Protein AF-A0A533V911-F1 (afdb_monomer_lite)

Secondary structure (DSSP, 8-state):
-----------S-SSS-PPBGGGS-HHHHHHHHHHHHHH--HHHHHHHHHHHHHHHH-HHHHHHHHHHHHHHHHHHHHHHHHHTT-GGG-SPPB--TTSPPPGGGS-B-TTSPPPS--S---PPPGGGSTTGGGG--SHHHHHHHHHHHHHHHHHHH-GGGGSTTGGGBTTHHHHHHHHHHHHHHHTT-

Foldseek 3Di:
DDPPPPPPPPDLDDFFPAAALVPDDPVLLLVLLVLLLVLDDPVNLVVLLVQVVVCVVPVVSCLVCVQVVLVVVQVSSQVSCVVVVNVVCPSPHAYFLLDFAPPSQQDFPPPFWGFDGSDNQDGDDCCLGPPNVLVQPDSSSSSVVCVVVLQSSQPRRDTCSNDSSNSRGSNVNNHSVVVNSSVSSNVVD

Structure (mmCIF, N/CA/C/O backbone):
data_AF-A0A533V911-F1
#
_entry.id   AF-A0A533V911-F1
#
loop_
_atom_site.group_PDB
_atom_site.id
_atom_site.type_symbol
_atom_site.label_atom_id
_atom_site.label_alt_id
_atom_site.label_comp_id
_atom_site.label_asym_id
_atom_site.label_entity_id
_atom_site.label_seq_id
_atom_site.pdbx_PDB_ins_code
_atom_site.Cartn_x
_atom_site.Cartn_y
_atom_site.Cartn_z
_atom_site.occupancy
_atom_site.B_iso_or_equiv
_atom_site.auth_seq_id
_atom_site.auth_comp_id
_atom_site.auth_asym_id
_atom_site.auth_atom_id
_atom_site.pdbx_PDB_model_num
ATOM 1 N N . MET A 1 1 ? 0.939 -43.721 -0.575 1.00 37.06 1 MET A N 1
ATOM 2 C CA . MET A 1 1 ? 0.238 -42.448 -0.305 1.00 37.06 1 MET A CA 1
ATOM 3 C C . MET A 1 1 ? 1.295 -41.411 0.016 1.00 37.06 1 MET A C 1
ATOM 5 O O . MET A 1 1 ? 1.872 -41.466 1.090 1.00 37.06 1 MET A O 1
ATOM 9 N N . ALA A 1 2 ? 1.643 -40.566 -0.954 1.00 31.45 2 ALA A N 1
ATOM 10 C CA . ALA A 1 2 ? 2.615 -39.502 -0.748 1.00 31.45 2 ALA A CA 1
ATOM 11 C C . ALA A 1 2 ? 1.893 -38.314 -0.109 1.00 31.45 2 ALA A C 1
ATOM 13 O O . ALA A 1 2 ? 1.031 -37.696 -0.735 1.00 31.45 2 ALA A O 1
ATOM 14 N N . THR A 1 3 ? 2.212 -38.042 1.151 1.00 29.09 3 THR A N 1
ATOM 15 C CA . THR A 1 3 ? 1.809 -36.828 1.854 1.00 29.09 3 THR A CA 1
ATOM 16 C C . THR A 1 3 ? 2.345 -35.638 1.064 1.00 29.09 3 THR A C 1
ATOM 18 O O . THR A 1 3 ? 3.547 -35.378 1.068 1.00 29.09 3 THR A O 1
ATOM 21 N N . ARG A 1 4 ? 1.465 -34.934 0.341 1.00 31.73 4 ARG A N 1
ATOM 22 C CA . ARG A 1 4 ? 1.767 -33.600 -0.182 1.00 31.73 4 ARG A CA 1
ATOM 23 C C . ARG A 1 4 ? 2.006 -32.708 1.027 1.00 31.73 4 ARG A C 1
ATOM 25 O O . ARG A 1 4 ? 1.060 -32.272 1.675 1.00 31.73 4 ARG A O 1
ATOM 32 N N . ILE A 1 5 ? 3.274 -32.471 1.334 1.00 31.70 5 ILE A N 1
ATOM 33 C CA . ILE A 1 5 ? 3.681 -31.334 2.145 1.00 31.70 5 ILE A CA 1
ATOM 34 C C . ILE A 1 5 ? 3.252 -30.115 1.331 1.00 31.70 5 ILE A C 1
ATOM 36 O O . ILE A 1 5 ? 3.858 -29.779 0.316 1.00 31.70 5 ILE A O 1
ATOM 40 N N . ILE A 1 6 ? 2.124 -29.523 1.716 1.00 35.53 6 ILE A N 1
ATOM 41 C CA . ILE A 1 6 ? 1.769 -28.172 1.306 1.00 35.53 6 ILE A CA 1
ATOM 42 C C . ILE A 1 6 ? 2.836 -27.310 1.970 1.00 35.53 6 ILE A C 1
ATOM 44 O O . ILE A 1 6 ? 2.749 -27.038 3.167 1.00 35.53 6 ILE A O 1
ATOM 48 N N . LEU A 1 7 ? 3.886 -26.976 1.221 1.00 31.88 7 LEU A N 1
ATOM 49 C CA . LEU A 1 7 ? 4.793 -25.899 1.584 1.00 31.88 7 LEU A CA 1
ATOM 50 C C . LEU A 1 7 ? 3.909 -24.657 1.692 1.00 31.88 7 LEU A C 1
ATOM 52 O O . LEU A 1 7 ? 3.509 -24.079 0.683 1.00 31.88 7 LEU A O 1
ATOM 56 N N . ARG A 1 8 ? 3.494 -24.320 2.918 1.00 42.75 8 ARG A N 1
ATOM 57 C CA . ARG A 1 8 ? 2.995 -22.982 3.215 1.00 42.75 8 ARG A CA 1
ATOM 58 C C . ARG A 1 8 ? 4.102 -22.057 2.751 1.00 42.75 8 ARG A C 1
ATOM 60 O O . ARG A 1 8 ? 5.236 -22.271 3.162 1.00 42.75 8 ARG A O 1
ATOM 67 N N . VAL A 1 9 ? 3.758 -21.131 1.863 1.00 43.91 9 VAL A N 1
ATOM 68 C CA . VAL A 1 9 ? 4.610 -20.043 1.386 1.00 43.91 9 VAL A CA 1
ATOM 69 C C . VAL A 1 9 ? 5.413 -19.538 2.581 1.00 43.91 9 VAL A C 1
ATOM 71 O O . VAL A 1 9 ? 4.865 -18.895 3.476 1.00 43.91 9 VAL A O 1
ATOM 74 N N . GLU A 1 10 ? 6.678 -19.948 2.665 1.00 46.25 10 GLU A N 1
ATOM 75 C CA . GLU A 1 10 ? 7.617 -19.393 3.621 1.00 46.25 10 GLU A CA 1
ATOM 76 C C . GLU A 1 10 ? 7.772 -17.946 3.176 1.00 46.25 10 GLU A C 1
ATOM 78 O O . GLU A 1 10 ? 8.399 -17.660 2.166 1.00 46.25 10 GLU A O 1
ATOM 83 N N . THR A 1 11 ? 7.004 -17.090 3.850 1.00 53.50 11 THR A N 1
ATOM 84 C CA . THR A 1 11 ? 7.095 -15.636 3.961 1.00 53.50 11 THR A CA 1
ATOM 85 C C . THR A 1 11 ? 7.955 -14.934 2.909 1.00 53.50 11 THR A C 1
ATOM 87 O O . THR A 1 11 ? 9.165 -15.124 2.851 1.00 53.50 11 THR A O 1
ATOM 90 N N . ILE A 1 12 ? 7.358 -13.948 2.235 1.00 56.78 12 ILE A N 1
ATOM 91 C CA . ILE A 1 12 ? 7.986 -12.926 1.366 1.00 56.78 12 ILE A CA 1
ATOM 92 C C . ILE A 1 12 ? 9.077 -12.097 2.119 1.00 56.78 12 ILE A C 1
ATOM 94 O O . ILE A 1 12 ? 9.617 -11.115 1.619 1.00 56.78 12 ILE A O 1
ATOM 98 N N . ASN A 1 13 ? 9.425 -12.478 3.350 1.00 57.16 13 ASN A N 1
ATOM 99 C CA . ASN A 1 13 ? 10.333 -11.801 4.255 1.00 57.16 13 ASN A CA 1
ATOM 100 C C . ASN A 1 13 ? 11.770 -12.256 4.054 1.00 57.16 13 ASN A C 1
ATOM 102 O O . ASN A 1 13 ? 12.210 -13.202 4.703 1.00 57.16 13 ASN A O 1
ATOM 106 N N . MET A 1 14 ? 12.534 -11.507 3.267 1.00 55.25 14 MET A N 1
ATOM 107 C CA . MET A 1 14 ? 13.981 -11.483 3.485 1.00 55.25 14 MET A CA 1
ATOM 108 C C . MET A 1 14 ? 14.527 -10.076 3.732 1.00 55.25 14 MET A C 1
ATOM 110 O O . MET A 1 14 ? 15.515 -9.953 4.450 1.00 55.25 14 MET A O 1
ATOM 114 N N . SER A 1 15 ? 13.868 -9.004 3.269 1.00 59.00 15 SER A N 1
ATOM 115 C CA . SER A 1 15 ? 14.502 -7.681 3.301 1.00 59.00 15 SER A CA 1
ATOM 116 C C . SER A 1 15 ? 14.138 -6.729 4.444 1.00 59.00 15 SER A C 1
ATOM 118 O O . SER A 1 15 ? 14.983 -5.930 4.840 1.00 59.00 15 SER A O 1
ATOM 120 N N . LEU A 1 16 ? 12.900 -6.754 4.955 1.00 63.88 16 LEU A N 1
ATOM 121 C CA . LEU A 1 16 ? 12.403 -5.722 5.887 1.00 63.88 16 LEU A CA 1
ATOM 122 C C . LEU A 1 16 ? 11.929 -6.247 7.252 1.00 63.88 16 LEU A C 1
ATOM 124 O O . LEU A 1 16 ? 11.507 -5.446 8.073 1.00 63.88 16 LEU A O 1
ATOM 128 N N . ASN A 1 17 ? 11.970 -7.557 7.530 1.00 79.94 17 ASN A N 1
ATOM 129 C CA . ASN A 1 17 ? 11.372 -8.139 8.750 1.00 79.94 17 ASN A CA 1
ATOM 130 C C . ASN A 1 17 ? 9.920 -7.660 9.018 1.00 79.94 17 ASN A C 1
ATOM 132 O O . ASN A 1 17 ? 9.505 -7.542 10.171 1.00 79.94 17 ASN A O 1
ATOM 136 N N . ARG A 1 18 ? 9.130 -7.376 7.968 1.00 89.81 18 ARG A N 1
ATOM 137 C CA . ARG A 1 18 ? 7.714 -6.993 8.105 1.00 89.81 18 ARG A CA 1
ATOM 138 C C . ARG A 1 18 ? 6.911 -8.193 8.605 1.00 89.81 18 ARG A C 1
ATOM 140 O O . ARG A 1 18 ? 7.025 -9.293 8.071 1.00 89.81 18 ARG A O 1
ATOM 147 N N . LEU A 1 19 ? 6.061 -8.006 9.608 1.00 93.12 19 LEU A N 1
ATOM 148 C CA . LEU A 1 19 ? 5.138 -9.064 10.028 1.00 93.12 19 LEU A CA 1
ATOM 149 C C . LEU A 1 19 ? 4.090 -9.314 8.937 1.00 93.12 19 LEU A C 1
ATOM 151 O O . LEU A 1 19 ? 3.686 -8.384 8.244 1.00 93.12 19 LEU A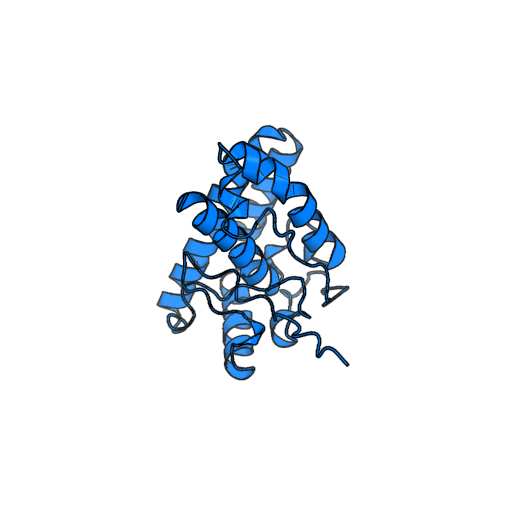 O 1
ATOM 155 N N . ASN A 1 20 ? 3.603 -10.549 8.808 1.00 93.94 20 ASN A N 1
ATOM 156 C CA . ASN A 1 20 ? 2.359 -10.783 8.075 1.00 93.94 20 ASN A CA 1
ATOM 157 C C . ASN A 1 20 ? 1.202 -10.252 8.939 1.00 93.94 20 ASN A C 1
ATOM 159 O O . ASN A 1 20 ? 1.104 -10.596 10.120 1.00 93.94 20 ASN A O 1
ATOM 163 N N . LEU A 1 21 ? 0.317 -9.437 8.371 1.00 97.06 21 LEU A N 1
ATOM 164 C CA . LEU A 1 21 ? -0.825 -8.846 9.060 1.00 97.06 21 LEU A CA 1
ATOM 165 C C . LEU A 1 21 ? -1.716 -9.892 9.747 1.00 97.06 21 LEU A C 1
ATOM 167 O O . LEU A 1 21 ? -2.210 -9.650 10.847 1.00 97.06 21 LEU A O 1
ATOM 171 N N . SER A 1 22 ? -1.891 -11.073 9.155 1.00 94.19 22 SER A N 1
ATOM 172 C CA . SER A 1 22 ? -2.675 -12.165 9.747 1.00 94.19 22 SER A CA 1
ATOM 173 C C . SER A 1 22 ? -2.024 -12.788 10.982 1.00 94.19 22 SER A C 1
ATOM 175 O O . SER A 1 22 ? -2.712 -13.459 11.750 1.00 94.19 22 SER A O 1
ATOM 177 N N . SER A 1 23 ? -0.725 -12.559 11.198 1.00 94.19 23 SER A N 1
ATOM 178 C CA . SER A 1 23 ? -0.004 -12.992 12.403 1.00 94.19 23 SER A CA 1
ATOM 179 C C . SER A 1 23 ? -0.131 -12.014 13.579 1.00 94.19 23 SER A C 1
ATOM 181 O O . SER A 1 23 ? 0.196 -12.373 14.709 1.00 94.19 23 SER A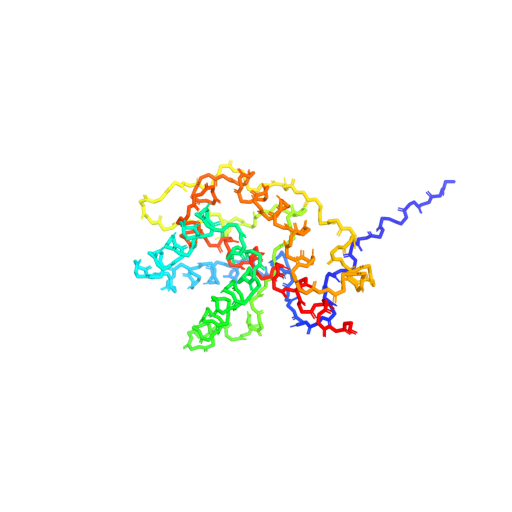 O 1
ATOM 183 N N . VAL A 1 24 ? -0.633 -10.798 13.334 1.00 95.88 24 VAL A N 1
ATOM 184 C CA . VAL A 1 24 ? -0.831 -9.768 14.363 1.00 95.88 24 VAL A CA 1
ATOM 185 C C . VAL A 1 24 ? -2.122 -10.053 15.150 1.00 95.88 24 VAL A C 1
ATOM 187 O O . VAL A 1 24 ? -3.151 -10.347 14.529 1.00 95.88 24 VAL A O 1
ATOM 190 N N . PRO A 1 25 ? -2.121 -9.958 16.497 1.00 96.88 25 PRO A N 1
ATOM 191 C CA . PRO A 1 25 ? -3.315 -10.201 17.305 1.00 96.88 25 PRO A CA 1
ATOM 192 C C . PRO A 1 25 ? -4.503 -9.297 16.924 1.00 96.88 25 PRO A C 1
ATOM 194 O O . PRO A 1 25 ? -4.300 -8.128 16.597 1.00 96.88 25 PRO A O 1
ATOM 197 N N . PRO A 1 26 ? -5.760 -9.779 17.017 1.00 97.69 26 PRO A N 1
ATOM 198 C CA . PRO A 1 26 ? -6.956 -8.995 16.685 1.00 97.69 26 PRO A CA 1
ATOM 199 C C . PRO A 1 26 ? -7.042 -7.612 17.351 1.00 97.69 26 PRO A C 1
ATOM 201 O O . PRO A 1 26 ? -7.335 -6.626 16.678 1.00 97.69 26 PRO A O 1
ATOM 204 N N . SER A 1 27 ? -6.740 -7.513 18.653 1.00 96.62 27 SER A N 1
ATOM 205 C CA . SER A 1 27 ? -6.718 -6.233 19.384 1.00 96.62 27 SER A CA 1
ATOM 206 C C . SER A 1 27 ? -5.749 -5.232 18.761 1.00 96.62 27 SER A C 1
ATOM 208 O O . SER A 1 27 ? -6.057 -4.049 18.618 1.00 96.62 27 SER A O 1
ATOM 210 N N . ASP A 1 28 ? -4.597 -5.736 18.343 1.00 97.81 28 ASP A N 1
ATOM 211 C CA . ASP A 1 28 ? -3.490 -4.933 17.854 1.00 97.81 28 ASP A CA 1
ATOM 212 C C . ASP A 1 28 ? -3.743 -4.524 16.402 1.00 97.81 28 ASP A C 1
ATOM 214 O O . ASP A 1 28 ? -3.487 -3.382 16.024 1.00 97.81 28 ASP A O 1
ATOM 218 N N . ARG A 1 29 ? -4.371 -5.404 15.609 1.00 98.25 29 ARG A N 1
ATOM 219 C CA . ARG A 1 29 ? -4.902 -5.054 14.285 1.00 98.25 29 ARG A CA 1
ATOM 220 C C . ARG A 1 29 ? -5.955 -3.959 14.375 1.00 98.25 29 ARG A C 1
ATOM 222 O O . ARG A 1 29 ? -5.930 -3.048 13.556 1.00 98.25 29 ARG A O 1
ATOM 229 N N . GLN A 1 30 ? -6.847 -4.009 15.365 1.00 98.38 30 GLN A N 1
ATOM 230 C CA . GLN A 1 30 ? -7.856 -2.966 15.552 1.00 98.38 30 GLN A CA 1
ATOM 231 C C . GLN A 1 30 ? -7.221 -1.611 15.873 1.00 98.38 30 GLN A C 1
ATOM 233 O O . GLN A 1 30 ? -7.608 -0.599 15.284 1.00 98.38 30 GLN A O 1
ATOM 238 N N . GLN A 1 31 ? -6.233 -1.581 16.772 1.00 98.06 31 GLN A N 1
ATOM 239 C CA . GLN A 1 31 ? -5.480 -0.362 17.066 1.00 98.06 31 GLN A CA 1
ATOM 240 C C . GLN A 1 31 ? -4.741 0.149 15.821 1.00 98.06 31 GLN A C 1
ATOM 242 O O . GLN A 1 31 ? -4.819 1.336 15.504 1.00 98.06 31 GLN A O 1
ATOM 247 N N . LEU A 1 32 ? -4.064 -0.740 15.092 1.00 98.44 32 LEU A N 1
ATOM 248 C CA . LEU A 1 32 ? -3.288 -0.384 13.910 1.00 98.44 32 LEU A CA 1
ATOM 249 C C . LEU A 1 32 ? -4.170 0.134 12.766 1.00 98.44 32 LEU A C 1
ATOM 251 O O . LEU A 1 32 ? -3.830 1.145 12.156 1.00 98.44 32 LEU A O 1
ATOM 255 N N . ALA A 1 33 ? -5.318 -0.496 12.503 1.00 98.75 33 ALA A N 1
ATOM 256 C CA . ALA A 1 33 ? -6.274 -0.042 11.493 1.00 98.75 33 ALA A CA 1
ATOM 257 C C . ALA A 1 33 ? -6.807 1.363 11.812 1.00 98.75 33 ALA A C 1
ATOM 259 O O . ALA A 1 33 ? -6.878 2.218 10.929 1.00 98.75 33 ALA A O 1
ATOM 260 N N . ASN A 1 34 ? -7.105 1.633 13.088 1.00 98.62 34 ASN A N 1
ATOM 261 C CA . ASN A 1 34 ? -7.523 2.962 13.534 1.00 98.62 34 ASN A CA 1
ATOM 262 C C . ASN A 1 34 ? -6.418 4.004 13.316 1.00 98.62 34 ASN A C 1
ATOM 264 O O . ASN A 1 34 ? -6.702 5.090 12.820 1.00 98.62 34 ASN A O 1
ATOM 268 N N . LEU A 1 35 ? -5.164 3.678 13.644 1.00 98.75 35 LEU A N 1
ATOM 269 C CA . LEU A 1 35 ? -4.027 4.576 13.423 1.00 98.75 35 LEU A CA 1
ATOM 270 C C . LEU A 1 35 ? -3.765 4.833 11.933 1.00 98.75 35 LEU A C 1
ATOM 272 O O . LEU A 1 35 ? -3.489 5.970 11.561 1.00 98.75 35 LEU A O 1
ATOM 276 N N . CYS A 1 36 ? -3.916 3.817 11.078 1.00 98.62 36 CYS A N 1
ATOM 277 C CA . CYS A 1 36 ? -3.829 3.987 9.626 1.00 98.62 36 CYS A CA 1
ATOM 278 C C . CYS A 1 36 ? -4.839 5.027 9.129 1.00 98.62 36 CYS A C 1
ATOM 280 O O . CYS A 1 36 ? -4.477 5.907 8.358 1.00 98.62 36 CYS A O 1
ATOM 282 N N . LEU A 1 37 ? -6.087 4.975 9.606 1.00 98.69 37 LEU A N 1
ATOM 283 C CA . LEU A 1 37 ? -7.105 5.956 9.221 1.00 98.69 37 LEU A CA 1
ATOM 284 C C . LEU A 1 37 ? -6.919 7.328 9.889 1.00 98.69 37 LEU A C 1
ATOM 286 O O . LEU A 1 37 ? -7.276 8.335 9.288 1.00 98.69 37 LEU A O 1
ATOM 290 N N . GLN A 1 38 ? -6.341 7.402 11.093 1.00 98.50 38 GLN A N 1
ATOM 291 C CA . GLN A 1 38 ? -6.003 8.679 11.746 1.00 98.50 38 GLN A CA 1
ATOM 292 C C . GLN A 1 38 ? -4.872 9.433 11.038 1.00 98.50 38 GLN A C 1
ATOM 294 O O . GLN A 1 38 ? -4.824 10.659 11.103 1.00 98.50 38 GLN A O 1
ATOM 299 N N . PHE A 1 39 ? -3.969 8.716 10.367 1.00 98.19 39 PHE A N 1
ATOM 300 C CA . PHE A 1 39 ? -2.916 9.310 9.544 1.00 98.19 39 PHE A CA 1
ATOM 301 C C . PHE A 1 39 ? -3.472 10.017 8.294 1.00 98.19 39 PHE A C 1
ATOM 303 O O . PHE A 1 39 ? -2.874 10.973 7.798 1.00 98.19 39 PHE A O 1
ATOM 310 N N . VAL A 1 40 ? -4.622 9.569 7.782 1.00 98.12 40 VAL A N 1
ATOM 311 C CA . VAL A 1 40 ? -5.219 10.106 6.556 1.00 98.12 40 VAL A CA 1
ATOM 312 C C . VAL A 1 40 ? -5.751 11.519 6.791 1.00 98.12 40 VAL A C 1
ATOM 314 O O . VAL A 1 40 ? -6.623 11.751 7.626 1.00 98.12 40 VAL A O 1
ATOM 317 N N . THR A 1 41 ? -5.287 12.461 5.973 1.00 97.75 41 THR A N 1
ATOM 318 C CA . THR A 1 41 ? -5.838 13.819 5.884 1.00 97.75 41 THR A CA 1
ATOM 319 C C . THR A 1 41 ? -6.438 14.063 4.503 1.00 97.75 41 THR A C 1
ATOM 321 O O . THR A 1 41 ? -6.108 13.367 3.542 1.00 97.75 41 THR A O 1
ATOM 324 N N . GLU A 1 42 ? -7.284 15.087 4.372 1.00 96.19 42 GLU A N 1
ATOM 325 C CA . GLU A 1 42 ? -7.801 15.498 3.061 1.00 96.19 42 GLU A CA 1
ATOM 326 C C . GLU A 1 42 ? -6.663 15.855 2.089 1.00 96.19 42 GLU A C 1
ATOM 328 O O . GLU A 1 42 ? -6.673 15.418 0.941 1.00 96.19 42 GLU A O 1
ATOM 333 N N . GLY A 1 43 ? -5.640 16.576 2.566 1.00 97.31 43 GLY A N 1
ATOM 334 C CA . GLY A 1 43 ? -4.471 16.929 1.757 1.00 97.31 43 GLY A CA 1
ATOM 335 C C . GLY A 1 43 ? -3.710 15.704 1.246 1.00 97.31 43 GLY A C 1
ATOM 336 O O . GLY A 1 43 ? -3.320 15.667 0.083 1.00 97.31 43 GLY A O 1
ATOM 337 N N . PHE A 1 44 ? -3.574 14.667 2.075 1.00 97.50 44 PHE A N 1
ATOM 338 C CA . PHE A 1 44 ? -2.946 13.407 1.674 1.00 97.50 44 PHE A CA 1
ATOM 339 C C . PHE A 1 44 ? -3.766 12.649 0.616 1.00 97.50 44 PHE A C 1
ATOM 341 O O . PHE A 1 44 ? -3.202 12.140 -0.353 1.00 97.50 44 PHE A O 1
ATOM 348 N N . LEU A 1 45 ? -5.099 12.613 0.746 1.00 98.06 45 LEU A N 1
ATOM 349 C CA . LEU A 1 45 ? -5.967 12.017 -0.278 1.00 98.06 45 LEU A CA 1
ATOM 350 C C . LEU A 1 45 ? -5.859 12.766 -1.613 1.00 98.06 45 LEU A C 1
ATOM 352 O O . LEU A 1 45 ? -5.754 12.132 -2.664 1.00 98.06 45 LEU A O 1
ATOM 356 N N . GLN A 1 46 ? -5.828 14.101 -1.574 1.00 97.75 46 GLN A N 1
ATOM 357 C CA . GLN A 1 46 ? -5.652 14.930 -2.768 1.00 97.75 46 GLN A CA 1
ATOM 358 C C . GLN A 1 46 ? -4.277 14.723 -3.415 1.00 97.75 46 GLN A C 1
ATOM 360 O O . GLN A 1 46 ? -4.181 14.660 -4.639 1.00 97.75 46 GLN A O 1
ATOM 365 N N . GLU A 1 47 ? -3.208 14.602 -2.625 1.00 97.12 47 GLU A N 1
ATOM 366 C CA . GLU A 1 47 ? -1.861 14.320 -3.133 1.00 97.12 47 GLU A CA 1
ATOM 367 C C . GLU A 1 47 ? -1.814 12.987 -3.891 1.00 97.12 47 GLU A C 1
ATOM 369 O O . GLU A 1 47 ? -1.348 12.941 -5.035 1.00 97.12 47 GLU A O 1
ATOM 374 N N . HIS A 1 48 ? -2.370 11.931 -3.293 1.00 97.56 48 HIS A N 1
ATOM 375 C CA . HIS A 1 48 ? -2.465 10.609 -3.908 1.00 97.56 48 HIS A CA 1
ATOM 376 C C . HIS A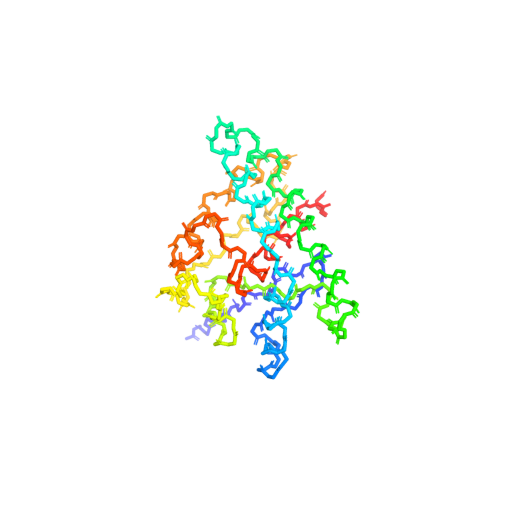 1 48 ? -3.282 10.627 -5.203 1.00 97.56 48 HIS A C 1
ATOM 378 O O . HIS A 1 48 ? -2.843 10.117 -6.239 1.00 97.56 48 HIS A O 1
ATOM 384 N N . GLU A 1 49 ? -4.442 11.284 -5.187 1.00 97.38 49 GLU A N 1
ATOM 385 C CA . GLU A 1 49 ? -5.275 11.416 -6.377 1.00 97.38 49 GLU A CA 1
ATOM 386 C C . GLU A 1 49 ? -4.574 12.193 -7.497 1.00 97.38 49 GLU A C 1
ATOM 388 O O . GLU A 1 49 ? -4.589 11.774 -8.658 1.00 97.38 49 GLU A O 1
ATOM 393 N N . ASN A 1 50 ? -3.919 13.304 -7.164 1.00 96.62 50 ASN A N 1
ATOM 394 C CA . ASN A 1 50 ? -3.197 14.116 -8.137 1.00 96.62 50 ASN A CA 1
ATOM 395 C C . ASN A 1 50 ? -2.024 13.350 -8.755 1.00 96.62 50 ASN A C 1
ATOM 397 O O . ASN A 1 50 ? -1.799 13.457 -9.965 1.00 96.62 50 ASN A O 1
ATOM 401 N N . TRP A 1 51 ? -1.296 12.557 -7.964 1.00 96.31 51 TRP A N 1
ATOM 402 C CA . TRP A 1 51 ? -0.245 11.684 -8.484 1.00 96.31 51 TRP A CA 1
ATOM 403 C C . TRP A 1 51 ? -0.807 10.676 -9.495 1.00 96.31 51 TRP A C 1
ATOM 405 O O . TRP A 1 51 ? -0.311 10.605 -10.623 1.00 96.31 51 TRP A O 1
ATOM 415 N N . HIS A 1 52 ? -1.907 9.991 -9.167 1.00 95.25 52 HIS A N 1
ATOM 416 C CA . HIS A 1 52 ? -2.539 9.045 -10.091 1.00 95.25 52 HIS A CA 1
ATOM 417 C C . HIS A 1 52 ? -3.105 9.703 -11.352 1.00 95.25 52 HIS A C 1
ATOM 419 O O . HIS A 1 52 ? -2.960 9.156 -12.447 1.00 95.25 52 HIS A O 1
ATOM 425 N N . ARG A 1 53 ? -3.701 10.897 -11.249 1.00 95.31 53 ARG A N 1
ATOM 426 C CA . ARG A 1 53 ? -4.168 11.655 -12.423 1.00 95.31 53 ARG A CA 1
ATOM 427 C C . ARG A 1 53 ? -3.012 12.016 -13.359 1.00 95.31 53 ARG A C 1
ATOM 429 O O . ARG A 1 53 ? -3.164 11.901 -14.574 1.00 95.31 53 ARG A O 1
ATOM 436 N N . ARG A 1 54 ? -1.844 12.391 -12.821 1.00 94.50 54 ARG A N 1
ATOM 437 C CA . ARG A 1 54 ? -0.623 12.590 -13.628 1.00 94.50 54 ARG A CA 1
ATOM 438 C C . ARG A 1 54 ? -0.144 11.283 -14.255 1.00 94.50 54 ARG A C 1
ATOM 440 O O . ARG A 1 54 ? 0.189 11.275 -15.434 1.00 94.50 54 ARG A O 1
ATOM 447 N N . ALA A 1 55 ? -0.159 10.190 -13.497 1.00 91.00 55 ALA A N 1
ATOM 448 C CA . ALA A 1 55 ? 0.245 8.864 -13.959 1.00 91.00 55 ALA A CA 1
ATOM 449 C C . ALA A 1 55 ? -0.667 8.297 -15.067 1.00 91.00 55 ALA A C 1
ATOM 451 O O . ALA A 1 55 ? -0.202 7.535 -15.911 1.00 91.00 55 ALA A O 1
ATOM 452 N N . LEU A 1 56 ? -1.950 8.680 -15.101 1.00 89.88 56 LEU A N 1
ATOM 453 C CA . LEU A 1 56 ? -2.838 8.392 -16.233 1.00 89.88 56 LEU A CA 1
ATOM 454 C C . LEU A 1 56 ? -2.480 9.205 -17.484 1.00 89.88 56 LEU A C 1
ATOM 456 O O . LEU A 1 56 ? -2.596 8.693 -18.595 1.00 89.88 56 LEU A O 1
ATOM 460 N N . ALA A 1 57 ? -2.089 10.470 -17.312 1.00 92.56 57 ALA A N 1
ATOM 461 C CA . ALA A 1 57 ? -1.754 11.363 -18.420 1.00 92.56 57 ALA A CA 1
ATOM 462 C C . ALA A 1 57 ? -0.383 11.043 -19.045 1.00 92.56 57 ALA A C 1
ATOM 464 O O . ALA A 1 57 ? -0.224 11.142 -20.259 1.00 92.56 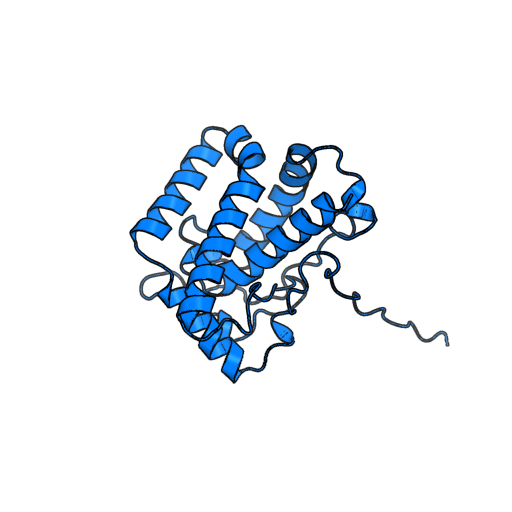57 ALA A O 1
ATOM 465 N N . ASP A 1 58 ? 0.588 10.632 -18.227 1.00 91.19 58 ASP A N 1
ATOM 466 C CA . ASP A 1 58 ? 1.887 10.107 -18.651 1.00 91.19 58 ASP A CA 1
ATOM 467 C C . ASP A 1 58 ? 2.131 8.756 -17.955 1.00 91.19 58 ASP A C 1
ATOM 469 O O . ASP A 1 58 ? 2.600 8.732 -16.813 1.00 91.19 58 ASP A O 1
ATOM 473 N N . PRO A 1 59 ? 1.868 7.619 -18.630 1.00 85.75 59 PRO A N 1
ATOM 474 C CA . PRO A 1 59 ? 2.131 6.291 -18.073 1.00 85.75 59 PRO A CA 1
ATOM 475 C C . PRO A 1 59 ? 3.585 6.090 -17.629 1.00 85.75 59 PRO A C 1
ATOM 477 O O . PRO A 1 59 ? 3.858 5.290 -16.734 1.00 85.75 59 PRO A O 1
ATOM 480 N N . GLY A 1 60 ? 4.526 6.843 -18.209 1.00 89.06 60 GLY A N 1
ATOM 481 C CA . GLY A 1 60 ? 5.916 6.842 -17.783 1.00 89.06 60 GLY A CA 1
ATOM 482 C C . GLY A 1 60 ? 6.105 7.372 -16.360 1.00 89.06 60 GLY A C 1
ATOM 483 O O . GLY A 1 60 ? 6.996 6.886 -15.670 1.00 89.06 60 GLY A O 1
ATOM 484 N N . VAL A 1 61 ? 5.271 8.310 -15.888 1.00 90.06 61 VAL A N 1
ATOM 485 C CA . VAL A 1 61 ? 5.272 8.758 -14.480 1.00 90.06 61 VAL A CA 1
ATOM 486 C C . VAL A 1 61 ? 4.932 7.591 -13.569 1.00 90.06 61 VAL A C 1
ATOM 488 O O . VAL A 1 61 ? 5.657 7.366 -12.605 1.00 90.06 61 VAL A O 1
ATOM 491 N N . HIS A 1 62 ? 3.897 6.810 -13.910 1.00 90.31 62 HIS A N 1
ATOM 492 C CA . HIS A 1 62 ? 3.510 5.661 -13.094 1.00 90.31 62 HIS A CA 1
ATOM 493 C C . HIS A 1 62 ? 4.700 4.723 -12.921 1.00 90.31 62 HIS A C 1
ATOM 495 O O . HIS A 1 62 ? 5.042 4.400 -11.799 1.00 90.31 62 HIS A O 1
ATOM 501 N N . ILE A 1 63 ? 5.382 4.350 -14.007 1.00 93.38 63 ILE A N 1
ATOM 502 C CA . ILE A 1 63 ? 6.504 3.404 -13.950 1.00 93.38 63 ILE A CA 1
ATOM 503 C C . ILE A 1 63 ? 7.718 3.970 -13.205 1.00 93.38 63 ILE A C 1
ATOM 505 O O . ILE A 1 63 ? 8.310 3.264 -12.395 1.00 93.38 63 ILE A O 1
ATOM 509 N N . ARG A 1 64 ? 8.103 5.224 -13.476 1.00 93.75 64 ARG A N 1
ATOM 510 C CA . ARG A 1 64 ? 9.310 5.843 -12.895 1.00 93.75 64 ARG A CA 1
ATOM 511 C C . ARG A 1 64 ? 9.162 6.174 -11.411 1.00 93.75 64 ARG A C 1
ATOM 513 O O . ARG A 1 64 ? 10.160 6.197 -10.702 1.00 93.75 64 ARG A O 1
ATOM 520 N N . GLU A 1 65 ? 7.947 6.477 -10.964 1.00 96.00 65 GLU A N 1
ATOM 521 C CA . GLU A 1 65 ? 7.670 6.908 -9.591 1.00 96.00 65 GLU A CA 1
ATOM 522 C C . GLU A 1 65 ? 6.939 5.833 -8.773 1.00 96.00 65 GLU A C 1
ATOM 524 O O . GLU A 1 65 ? 6.745 6.037 -7.580 1.00 96.00 65 GLU A O 1
ATOM 529 N N . PHE A 1 66 ? 6.545 4.694 -9.369 1.00 97.19 66 PHE A N 1
ATOM 530 C CA . PHE A 1 66 ? 5.716 3.671 -8.713 1.00 97.19 66 PHE A CA 1
ATOM 531 C C . PHE A 1 66 ? 6.244 3.319 -7.326 1.00 97.19 66 PHE A C 1
ATOM 533 O O . PHE A 1 66 ? 5.535 3.455 -6.336 1.00 97.19 66 PHE A O 1
ATOM 540 N N . PHE A 1 67 ? 7.494 2.881 -7.230 1.00 97.94 67 PHE A N 1
ATOM 541 C CA . PHE A 1 67 ? 8.015 2.429 -5.952 1.00 97.94 67 PHE A CA 1
ATOM 542 C C . PHE A 1 67 ? 8.362 3.580 -5.019 1.00 97.94 67 PHE A C 1
ATOM 544 O O . PHE A 1 67 ? 7.998 3.530 -3.848 1.00 97.94 67 PHE A O 1
ATOM 551 N N . SER A 1 68 ? 9.020 4.626 -5.522 1.00 97.25 68 SER A N 1
ATOM 552 C CA . SER A 1 68 ? 9.436 5.764 -4.697 1.00 97.25 68 SER A CA 1
ATOM 553 C C . SER A 1 68 ? 8.248 6.504 -4.077 1.00 97.25 68 SER A C 1
ATOM 555 O O . SER A 1 68 ? 8.279 6.794 -2.881 1.00 97.25 68 SER A O 1
ATOM 557 N N . PHE A 1 69 ? 7.174 6.729 -4.838 1.00 97.44 69 PHE A N 1
ATOM 558 C CA . PHE A 1 69 ? 5.958 7.377 -4.350 1.00 97.44 69 PHE A CA 1
ATOM 559 C C . PHE A 1 69 ? 5.270 6.552 -3.254 1.00 97.44 69 PHE A C 1
ATOM 561 O O . PHE A 1 69 ? 5.084 7.032 -2.134 1.00 97.44 69 PHE A O 1
ATOM 568 N N . HIS A 1 70 ? 4.959 5.280 -3.529 1.00 97.88 70 HIS A N 1
ATOM 569 C CA . HIS A 1 70 ? 4.265 4.432 -2.555 1.00 97.88 70 HIS A CA 1
ATOM 570 C C . HIS A 1 70 ? 5.130 4.132 -1.318 1.00 97.88 70 HIS A C 1
ATOM 572 O O . HIS A 1 70 ? 4.612 4.110 -0.200 1.00 97.88 70 HIS A O 1
ATOM 578 N N . ARG A 1 71 ? 6.452 3.968 -1.478 1.00 98.12 71 ARG A N 1
ATOM 579 C CA . ARG A 1 71 ? 7.388 3.814 -0.353 1.00 98.12 71 ARG A CA 1
ATOM 580 C C . ARG A 1 71 ? 7.401 5.042 0.545 1.00 98.12 71 ARG A C 1
ATOM 582 O O . ARG A 1 71 ? 7.336 4.887 1.761 1.00 98.12 71 ARG A O 1
ATOM 589 N N . GLN A 1 72 ? 7.458 6.246 -0.026 1.00 97.94 72 GLN A N 1
ATOM 590 C CA . GLN A 1 72 ? 7.453 7.478 0.764 1.00 97.94 72 GLN A CA 1
ATOM 591 C C . GLN A 1 72 ? 6.188 7.578 1.626 1.00 97.94 72 GLN A C 1
ATOM 593 O O . GLN A 1 72 ? 6.259 7.958 2.794 1.00 97.94 72 GLN A O 1
ATOM 598 N N . MET A 1 73 ? 5.034 7.178 1.087 1.00 97.38 73 MET A N 1
ATOM 599 C CA . MET A 1 73 ? 3.784 7.136 1.847 1.00 97.38 73 MET A CA 1
ATOM 600 C C . MET A 1 73 ? 3.845 6.147 3.018 1.00 97.38 73 MET A C 1
ATOM 602 O O . MET A 1 73 ? 3.434 6.492 4.127 1.00 97.38 73 MET A O 1
ATOM 606 N N . ILE A 1 74 ? 4.386 4.945 2.794 1.00 98.19 74 ILE A N 1
ATOM 607 C CA . ILE A 1 74 ? 4.582 3.944 3.853 1.00 98.19 74 ILE A CA 1
ATOM 608 C C . ILE A 1 74 ? 5.543 4.463 4.929 1.00 98.19 74 ILE A C 1
ATOM 610 O O . ILE A 1 74 ? 5.236 4.354 6.111 1.00 98.19 74 ILE A O 1
ATOM 614 N N . GLN A 1 75 ? 6.647 5.105 4.549 1.00 98.00 75 GLN A N 1
ATOM 615 C CA . GLN A 1 75 ? 7.610 5.683 5.495 1.00 98.00 75 GLN A CA 1
ATOM 616 C C . GLN A 1 75 ? 7.010 6.830 6.325 1.00 98.00 75 GLN A C 1
ATOM 618 O O . GLN A 1 75 ? 7.295 6.956 7.521 1.00 98.00 75 GLN A O 1
ATOM 623 N N . ASN A 1 76 ? 6.147 7.650 5.718 1.00 98.31 76 ASN A N 1
ATOM 624 C CA . ASN A 1 76 ? 5.415 8.703 6.424 1.00 98.31 76 ASN A CA 1
ATOM 625 C C . ASN A 1 76 ? 4.438 8.106 7.449 1.00 98.31 76 ASN A C 1
ATOM 627 O O . ASN A 1 76 ? 4.394 8.570 8.592 1.00 98.31 76 ASN A O 1
ATOM 631 N N . LEU A 1 77 ? 3.711 7.046 7.078 1.00 98.62 77 LEU A N 1
ATOM 632 C CA . LEU A 1 77 ? 2.859 6.313 8.014 1.00 98.62 77 LEU A CA 1
ATOM 633 C C . LEU A 1 77 ? 3.681 5.664 9.133 1.00 98.62 77 LEU A C 1
ATOM 635 O O . LEU A 1 77 ? 3.325 5.782 10.297 1.00 98.62 77 LEU A O 1
ATOM 639 N N . GLU A 1 78 ? 4.793 5.005 8.823 1.00 98.38 78 GLU A N 1
ATOM 640 C CA . GLU A 1 78 ? 5.656 4.363 9.822 1.00 98.38 78 GLU A CA 1
ATOM 641 C C . GLU A 1 78 ? 6.233 5.375 10.821 1.00 98.38 78 GLU A C 1
ATOM 643 O O . GLU A 1 78 ? 6.285 5.112 12.024 1.00 98.38 78 GLU A O 1
ATOM 648 N N . SER A 1 79 ? 6.586 6.573 10.351 1.00 98.50 79 SER A N 1
ATOM 649 C CA . SER A 1 79 ? 6.973 7.692 11.218 1.00 98.50 79 SER A CA 1
ATOM 650 C C . SER A 1 79 ? 5.823 8.115 12.140 1.00 98.50 79 SER A C 1
ATOM 652 O O . SER A 1 79 ? 6.030 8.306 13.341 1.00 98.50 79 SER A O 1
ATOM 654 N N . PHE A 1 80 ? 4.597 8.195 11.613 1.00 98.62 80 PHE A N 1
ATOM 655 C CA . PHE A 1 80 ? 3.397 8.460 12.407 1.00 98.62 80 PHE A CA 1
ATOM 656 C C . PHE A 1 80 ? 3.129 7.353 13.442 1.00 98.62 80 PHE A C 1
ATOM 658 O O . PHE A 1 80 ? 2.867 7.663 14.603 1.00 98.62 80 PHE A O 1
ATOM 665 N N . LEU A 1 81 ? 3.246 6.074 13.077 1.00 98.50 81 LEU A N 1
ATOM 666 C CA . LEU A 1 81 ? 3.043 4.943 13.991 1.00 98.50 81 LEU A CA 1
ATOM 667 C C . LEU A 1 81 ? 4.056 4.951 15.141 1.00 98.50 81 LEU A C 1
ATOM 669 O O . LEU A 1 81 ? 3.671 4.760 16.298 1.00 98.50 81 LEU A O 1
ATOM 673 N N . ASN A 1 82 ? 5.328 5.238 14.848 1.00 98.12 82 ASN A N 1
ATOM 674 C CA . ASN A 1 82 ? 6.362 5.415 15.869 1.00 98.12 82 ASN A CA 1
ATOM 675 C C . ASN A 1 82 ? 6.005 6.531 16.861 1.00 98.12 82 ASN A C 1
ATOM 677 O O . ASN A 1 82 ? 6.133 6.344 18.071 1.00 98.12 82 ASN A O 1
ATOM 681 N N . ALA A 1 83 ? 5.511 7.668 16.366 1.00 98.31 83 ALA A N 1
ATOM 682 C CA . ALA A 1 83 ? 5.122 8.803 17.202 1.00 98.31 83 ALA A CA 1
ATOM 683 C C . ALA A 1 83 ? 3.832 8.567 18.015 1.00 98.31 83 ALA A C 1
ATOM 685 O O . ALA A 1 83 ? 3.614 9.247 19.015 1.00 98.31 83 ALA A O 1
ATOM 686 N N . ASN A 1 84 ? 2.993 7.604 17.618 1.00 98.06 84 ASN A N 1
ATOM 687 C CA . ASN A 1 84 ? 1.672 7.353 18.208 1.00 98.06 84 ASN A CA 1
ATOM 688 C C . ASN A 1 84 ? 1.576 5.993 18.926 1.00 98.06 84 ASN A C 1
ATOM 690 O O . ASN A 1 84 ? 0.509 5.384 19.001 1.00 98.06 84 ASN A O 1
ATOM 694 N N . GLY A 1 85 ? 2.696 5.509 19.474 1.00 95.88 85 GLY A N 1
ATOM 695 C CA . GLY A 1 85 ? 2.715 4.340 20.362 1.00 95.88 85 GLY A CA 1
ATOM 696 C C . GLY A 1 85 ? 2.544 2.987 19.664 1.00 95.88 85 GLY A C 1
ATOM 697 O O . GLY A 1 85 ? 2.265 1.995 20.334 1.00 95.88 85 GLY A O 1
ATOM 698 N N . ALA A 1 86 ? 2.727 2.926 18.343 1.00 96.44 86 ALA A N 1
ATOM 699 C CA . ALA A 1 86 ? 2.620 1.706 17.538 1.00 96.44 86 ALA A CA 1
ATOM 700 C C . ALA A 1 86 ? 3.950 1.296 16.877 1.00 96.44 86 ALA A C 1
ATOM 702 O O . ALA A 1 86 ? 3.954 0.530 15.917 1.00 96.44 86 ALA A O 1
ATOM 703 N N . GLY A 1 87 ? 5.087 1.758 17.410 1.00 95.62 87 GLY A N 1
ATOM 704 C CA . GLY A 1 87 ? 6.420 1.437 16.878 1.00 95.62 87 GLY A CA 1
ATOM 705 C C . GLY A 1 87 ? 6.770 -0.058 16.871 1.00 95.62 87 GLY A C 1
ATOM 706 O O . GLY A 1 87 ? 7.583 -0.489 16.064 1.00 95.62 87 GLY A O 1
ATOM 707 N N . ALA A 1 88 ? 6.112 -0.880 17.698 1.00 94.00 88 ALA A N 1
ATOM 708 C CA . ALA A 1 88 ? 6.253 -2.342 17.659 1.00 94.00 88 ALA A CA 1
ATOM 709 C C . ALA A 1 88 ? 5.766 -2.969 16.335 1.00 94.00 88 ALA A C 1
ATOM 711 O O . ALA A 1 88 ? 6.128 -4.098 16.016 1.00 94.00 88 ALA A O 1
ATOM 712 N N . TYR A 1 89 ? 4.963 -2.228 15.570 1.00 95.19 89 TYR A N 1
ATOM 713 C CA . TYR A 1 89 ? 4.475 -2.600 14.246 1.00 95.19 89 TYR A CA 1
ATOM 714 C C . TYR A 1 89 ? 5.166 -1.794 13.150 1.00 95.19 89 TYR A C 1
ATOM 716 O O . TYR A 1 89 ? 4.586 -1.616 12.089 1.00 95.19 89 TYR A O 1
ATOM 724 N N . VAL A 1 90 ? 6.363 -1.260 13.399 1.00 95.69 90 VAL A N 1
ATOM 725 C CA . VAL A 1 90 ? 7.196 -0.632 12.372 1.00 95.69 90 VAL A CA 1
ATOM 726 C C . VAL A 1 90 ? 8.387 -1.555 12.084 1.00 95.69 90 VAL A C 1
ATOM 728 O O . VAL A 1 90 ? 9.108 -1.912 13.017 1.00 95.69 90 VAL A O 1
ATOM 731 N N . PRO A 1 91 ? 8.624 -1.945 10.819 1.00 96.00 91 PRO A N 1
ATOM 732 C CA . PRO A 1 91 ? 7.869 -1.564 9.622 1.00 96.00 91 PRO A CA 1
ATOM 733 C C . PRO A 1 91 ? 6.449 -2.160 9.595 1.00 96.00 91 PRO A C 1
ATOM 735 O O . PRO A 1 91 ? 6.231 -3.258 10.113 1.00 96.00 91 PRO A O 1
ATOM 738 N N . ILE A 1 92 ? 5.487 -1.432 9.003 1.00 96.69 92 ILE A N 1
ATOM 739 C CA . ILE A 1 92 ? 4.063 -1.826 9.009 1.00 96.69 92 ILE A CA 1
ATOM 740 C C . ILE A 1 92 ? 3.877 -3.255 8.459 1.00 96.69 92 ILE A C 1
ATOM 742 O O . ILE A 1 92 ? 4.498 -3.589 7.439 1.00 96.69 92 ILE A O 1
ATOM 746 N N . PRO A 1 93 ? 3.055 -4.110 9.108 1.00 97.31 93 PRO A N 1
ATOM 747 C CA . PRO A 1 93 ? 2.762 -5.448 8.618 1.00 97.31 93 PRO A CA 1
ATOM 748 C C . PRO A 1 93 ? 2.249 -5.447 7.175 1.00 97.31 93 PRO A C 1
ATOM 750 O O . PRO A 1 93 ? 1.430 -4.607 6.800 1.00 97.31 93 PRO A O 1
ATOM 753 N N . TYR A 1 94 ? 2.706 -6.412 6.383 1.00 97.50 94 TYR A N 1
ATOM 754 C CA . TYR A 1 94 ? 2.251 -6.613 5.010 1.00 97.50 94 TYR A CA 1
ATOM 755 C C . TYR A 1 94 ? 0.999 -7.491 4.976 1.00 97.50 94 TYR A C 1
ATOM 757 O O . TYR A 1 94 ? 0.797 -8.326 5.858 1.00 97.50 94 TYR A O 1
ATOM 765 N N . TRP A 1 95 ? 0.166 -7.338 3.950 1.00 97.88 95 TRP A N 1
ATOM 766 C CA . TRP A 1 95 ? -0.962 -8.237 3.705 1.00 97.88 95 TRP A CA 1
ATOM 767 C C . TRP A 1 95 ? -0.739 -9.063 2.439 1.00 97.88 95 TRP A C 1
ATOM 769 O O . TRP A 1 95 ? -0.539 -8.518 1.352 1.00 97.88 95 TRP A O 1
ATOM 779 N N . ASP A 1 96 ? -0.789 -10.386 2.580 1.00 96.06 96 ASP A N 1
ATOM 780 C CA . ASP A 1 96 ? -0.774 -11.305 1.448 1.00 96.06 96 ASP A CA 1
ATOM 781 C C . ASP A 1 96 ? -2.174 -11.349 0.798 1.00 96.06 96 ASP A C 1
ATOM 783 O O . ASP A 1 96 ? -3.125 -11.784 1.452 1.00 96.06 96 ASP A O 1
ATOM 787 N N . PRO A 1 97 ? -2.345 -10.940 -0.477 1.00 96.88 97 PRO A N 1
ATOM 788 C CA . PRO A 1 97 ? -3.635 -11.000 -1.165 1.00 96.88 97 PRO A CA 1
ATOM 789 C C . PRO A 1 97 ? -4.182 -12.429 -1.344 1.00 96.88 97 PRO A C 1
ATOM 791 O O . PRO A 1 97 ? -5.347 -12.591 -1.727 1.00 96.88 97 PRO A O 1
ATOM 794 N N . ALA A 1 98 ? -3.393 -13.468 -1.049 1.00 96.44 98 ALA A N 1
ATOM 795 C CA . ALA A 1 98 ? -3.859 -14.848 -0.921 1.00 96.44 98 ALA A CA 1
ATOM 796 C C . ALA A 1 98 ? -4.691 -15.096 0.347 1.00 96.44 98 ALA A C 1
ATOM 798 O O . ALA A 1 98 ? -5.396 -16.105 0.446 1.00 96.44 98 ALA A O 1
ATOM 799 N N . GLU A 1 99 ? -4.611 -14.197 1.322 1.00 96.38 99 GLU A N 1
ATOM 800 C CA . GLU A 1 99 ? -5.327 -14.263 2.584 1.00 96.38 99 GLU A CA 1
ATOM 801 C C . GLU A 1 99 ? -6.550 -13.341 2.562 1.00 96.38 99 GLU A C 1
ATOM 803 O O . GLU A 1 99 ? -6.596 -12.312 1.885 1.00 96.38 99 GLU A O 1
ATOM 808 N N . ARG A 1 100 ? -7.575 -13.700 3.338 1.00 97.75 100 ARG A N 1
ATOM 809 C CA . ARG A 1 100 ? -8.717 -12.810 3.557 1.00 97.75 100 ARG A CA 1
ATOM 810 C C . ARG A 1 100 ? -8.259 -11.587 4.354 1.00 97.75 100 ARG A C 1
ATOM 812 O O . ARG A 1 100 ? -7.560 -11.739 5.352 1.00 97.75 100 ARG A O 1
ATOM 819 N N . ILE A 1 101 ? -8.720 -10.404 3.960 1.00 98.62 101 ILE A N 1
ATOM 820 C CA . ILE A 1 101 ? -8.535 -9.158 4.705 1.00 98.62 101 ILE A CA 1
ATOM 821 C C . ILE A 1 101 ? -9.072 -9.359 6.134 1.00 98.62 101 ILE A C 1
ATOM 823 O O . ILE A 1 101 ? -10.249 -9.714 6.292 1.00 98.62 101 ILE A O 1
ATOM 827 N N . PRO A 1 102 ? -8.247 -9.144 7.176 1.00 98.31 102 PRO A N 1
ATOM 828 C CA . PRO A 1 102 ? -8.702 -9.178 8.561 1.00 98.31 102 PRO A CA 1
ATOM 829 C C . PRO A 1 102 ? -9.873 -8.229 8.804 1.00 98.31 102 PRO A C 1
ATOM 831 O O . PRO A 1 102 ? -9.892 -7.120 8.272 1.00 98.31 102 PRO A O 1
ATOM 834 N N . ALA A 1 103 ? -10.846 -8.646 9.618 1.00 98.12 103 ALA A N 1
ATOM 835 C CA . ALA A 1 103 ? -12.081 -7.888 9.832 1.00 98.12 103 ALA A CA 1
ATOM 836 C C . ALA A 1 103 ? -11.812 -6.443 10.290 1.00 98.12 103 ALA A C 1
ATOM 838 O O . ALA A 1 103 ? -12.460 -5.510 9.817 1.00 98.12 103 ALA A O 1
ATOM 839 N N . GLU A 1 104 ? -10.800 -6.252 11.133 1.00 98.62 104 GLU A N 1
ATOM 840 C CA . GLU A 1 104 ? -10.366 -4.961 11.666 1.00 98.62 104 GLU A CA 1
ATOM 841 C C . GLU A 1 104 ? -9.875 -3.998 10.571 1.00 98.62 104 GLU A C 1
ATOM 843 O O . GLU A 1 104 ? -9.991 -2.788 10.724 1.00 98.62 104 GLU A O 1
ATOM 848 N N . PHE A 1 105 ? -9.379 -4.525 9.445 1.00 98.75 105 PHE A N 1
ATOM 849 C CA . PHE A 1 105 ? -8.867 -3.760 8.300 1.00 98.75 105 PHE A CA 1
ATOM 850 C C . PHE A 1 105 ? -9.893 -3.575 7.174 1.00 98.75 105 PHE A C 1
ATOM 852 O O . PHE A 1 105 ? -9.577 -2.984 6.142 1.00 98.75 105 PHE A O 1
ATOM 859 N N . THR A 1 106 ? -11.135 -4.035 7.367 1.00 98.50 106 THR A N 1
ATOM 860 C CA . THR A 1 106 ? -12.235 -3.797 6.409 1.00 98.50 106 THR A CA 1
ATOM 861 C C . THR A 1 106 ? -12.863 -2.405 6.526 1.00 98.50 106 THR A C 1
ATOM 863 O O . THR A 1 106 ? -13.749 -2.057 5.745 1.00 98.50 106 THR A O 1
ATOM 866 N N . ILE A 1 107 ? -12.397 -1.603 7.488 1.00 98.56 107 ILE A N 1
ATOM 867 C CA . ILE A 1 107 ? -12.902 -0.260 7.759 1.00 98.56 107 ILE A CA 1
ATOM 868 C C . ILE A 1 107 ? -12.374 0.773 6.757 1.00 98.56 107 ILE A C 1
ATOM 870 O O . ILE A 1 107 ? -11.251 0.684 6.251 1.00 98.56 107 ILE A O 1
ATOM 874 N N . VAL A 1 108 ? -13.201 1.787 6.518 1.00 98.69 108 VAL A N 1
ATOM 875 C CA . VAL A 1 108 ? -12.906 2.943 5.668 1.00 98.69 108 VAL A CA 1
ATOM 876 C C . VAL A 1 108 ? -13.263 4.228 6.416 1.00 98.69 108 VAL A C 1
ATOM 878 O O . VAL A 1 108 ? -14.056 4.194 7.362 1.00 98.69 108 VAL A O 1
ATOM 881 N N . LEU A 1 109 ? -12.700 5.363 6.002 1.00 98.31 109 LEU A N 1
ATOM 882 C CA . LEU A 1 109 ? -13.141 6.668 6.496 1.00 98.31 109 LEU A CA 1
ATOM 883 C C . LEU A 1 109 ? -14.628 6.907 6.195 1.00 98.31 109 LEU A C 1
ATOM 885 O O . LEU A 1 109 ? -15.157 6.484 5.166 1.00 98.31 109 LEU A O 1
ATOM 889 N N . SER A 1 110 ? -15.299 7.634 7.089 1.00 97.25 110 SER A N 1
ATOM 890 C CA . SER A 1 110 ? -16.701 8.019 6.898 1.00 97.25 110 SER A CA 1
ATOM 891 C C . SER A 1 110 ? -16.885 8.810 5.599 1.00 97.25 110 SER A C 1
ATOM 893 O O . SER A 1 110 ? -16.092 9.697 5.293 1.00 97.25 110 SER A O 1
ATOM 895 N N . GLY A 1 111 ? -17.942 8.496 4.849 1.00 97.00 111 GLY A N 1
ATOM 896 C CA . GLY A 1 111 ? -18.252 9.130 3.564 1.00 97.00 111 GLY A CA 1
ATOM 897 C C . GLY A 1 111 ? -17.642 8.446 2.336 1.00 97.00 111 GLY A C 1
ATOM 898 O O . GLY A 1 111 ? -17.973 8.841 1.222 1.00 97.00 111 GLY A O 1
ATOM 899 N N . PHE A 1 112 ? -16.813 7.411 2.514 1.00 98.19 112 PHE A N 1
ATOM 900 C CA . PHE A 1 112 ? -16.258 6.617 1.415 1.00 98.19 112 PHE A CA 1
ATOM 901 C C . PHE A 1 112 ? -16.980 5.276 1.243 1.00 98.19 112 PHE A C 1
ATOM 903 O O . PHE A 1 112 ? -17.549 4.725 2.187 1.00 98.19 112 PHE A O 1
ATOM 910 N N . ASP A 1 113 ? -16.931 4.741 0.021 1.00 98.31 113 ASP A N 1
ATOM 911 C CA . ASP A 1 113 ? -17.524 3.447 -0.310 1.00 98.31 113 ASP A CA 1
ATOM 912 C C . ASP A 1 113 ? -16.868 2.315 0.505 1.00 98.31 113 ASP A C 1
ATOM 914 O O . ASP A 1 113 ? -15.643 2.148 0.440 1.00 98.31 113 ASP A O 1
ATOM 918 N N . PRO A 1 114 ? -17.649 1.472 1.207 1.00 98.50 114 PRO A N 1
ATOM 919 C CA . PRO A 1 114 ? -17.101 0.322 1.915 1.00 98.50 114 PRO A CA 1
ATOM 920 C C . PRO A 1 114 ? -16.464 -0.677 0.941 1.00 98.50 114 PRO A C 1
ATOM 922 O O . PRO A 1 114 ? -16.835 -0.754 -0.237 1.00 98.50 114 PRO A O 1
ATOM 925 N N . LEU A 1 115 ? -15.526 -1.481 1.448 1.00 98.62 115 LEU A N 1
ATOM 926 C CA . LEU A 1 115 ? -14.913 -2.559 0.669 1.00 98.62 115 LEU A CA 1
ATOM 927 C C . LEU A 1 115 ? -15.983 -3.548 0.190 1.00 98.62 115 LEU A C 1
ATOM 929 O O . LEU A 1 115 ? -16.916 -3.875 0.925 1.00 98.62 115 LEU A O 1
ATOM 933 N N . ARG A 1 116 ? -15.837 -4.055 -1.037 1.00 98.38 116 ARG A N 1
ATOM 934 C CA . ARG A 1 116 ? -16.839 -4.945 -1.655 1.00 98.38 116 ARG A CA 1
ATOM 935 C C . ARG A 1 116 ? -16.464 -6.416 -1.541 1.00 98.38 116 ARG A C 1
ATOM 937 O O . ARG A 1 116 ? -17.341 -7.265 -1.413 1.00 98.38 116 ARG A O 1
ATOM 944 N N . ASN A 1 117 ? -15.170 -6.716 -1.572 1.00 97.69 117 ASN A N 1
ATOM 945 C CA . ASN A 1 117 ? -14.647 -8.070 -1.526 1.00 97.69 117 ASN A CA 1
ATOM 946 C C . ASN A 1 117 ? -13.438 -8.147 -0.576 1.00 97.69 117 ASN A C 1
ATOM 948 O O . ASN A 1 117 ? -12.332 -7.767 -0.954 1.00 97.69 117 ASN A O 1
ATOM 952 N N . PRO A 1 118 ? -13.610 -8.669 0.650 1.00 95.31 118 PRO A N 1
ATOM 953 C CA . PRO A 1 118 ? -12.509 -8.851 1.593 1.00 95.31 118 PRO A CA 1
ATOM 954 C C . PRO A 1 118 ? -11.592 -10.046 1.259 1.00 95.31 118 PRO A C 1
ATOM 956 O O . PRO A 1 118 ? -10.734 -10.395 2.060 1.00 95.31 118 PRO A O 1
ATOM 959 N N . GLY A 1 119 ? -11.763 -10.711 0.114 1.00 93.06 119 GLY A N 1
ATOM 960 C CA . GLY A 1 119 ? -10.877 -11.775 -0.358 1.00 93.06 119 GLY A CA 1
ATOM 961 C C . GLY A 1 119 ? -11.134 -13.175 0.226 1.00 93.06 119 GLY A C 1
ATOM 962 O O . GLY A 1 119 ? -12.128 -13.379 0.944 1.00 93.06 119 GLY A O 1
ATOM 963 N N . PRO A 1 120 ? -10.254 -14.162 -0.065 1.00 96.69 120 PRO A N 1
ATOM 964 C CA . PRO A 1 120 ? -8.973 -14.052 -0.795 1.00 96.69 120 PRO A CA 1
ATOM 965 C C . PRO A 1 120 ? -9.068 -13.451 -2.202 1.00 96.69 120 PRO A C 1
ATOM 967 O O . PRO A 1 120 ? -10.095 -13.601 -2.863 1.00 96.69 120 PRO A O 1
ATOM 970 N N . ILE A 1 121 ? -8.008 -12.779 -2.655 1.00 96.75 121 ILE A N 1
ATOM 971 C CA . ILE A 1 121 ? -7.971 -12.065 -3.940 1.00 96.75 121 ILE A CA 1
ATOM 972 C C . ILE A 1 121 ? -7.155 -12.833 -4.980 1.00 96.75 121 ILE A C 1
ATOM 974 O O . ILE A 1 121 ? -7.708 -13.279 -5.984 1.00 96.75 121 ILE A O 1
ATOM 978 N N . ALA A 1 122 ? -5.851 -12.993 -4.754 1.00 94.00 122 ALA A N 1
ATOM 979 C CA . ALA A 1 122 ? -4.952 -13.696 -5.666 1.00 94.00 122 ALA A CA 1
ATOM 980 C C . ALA A 1 122 ? -3.635 -14.065 -4.984 1.00 94.00 122 ALA A C 1
ATOM 982 O O . ALA A 1 122 ? -3.198 -13.394 -4.058 1.00 94.00 122 ALA A O 1
ATOM 983 N N . GLN A 1 123 ? -2.987 -15.113 -5.487 1.00 94.69 123 GLN A N 1
ATOM 984 C CA . GLN A 1 123 ? -1.612 -15.447 -5.118 1.00 94.69 123 GLN A CA 1
ATOM 985 C C . GLN A 1 123 ? -0.649 -14.450 -5.770 1.00 94.69 123 GLN A C 1
ATOM 987 O O . GLN A 1 123 ? -0.840 -14.083 -6.932 1.00 94.69 123 GLN A O 1
ATOM 992 N N . ILE A 1 124 ? 0.394 -14.048 -5.045 1.00 92.56 124 ILE A N 1
ATOM 993 C CA . ILE A 1 124 ? 1.513 -13.304 -5.631 1.00 92.56 124 ILE A CA 1
ATOM 994 C C . ILE A 1 124 ? 2.310 -14.262 -6.517 1.00 92.56 124 ILE A C 1
ATOM 996 O O . ILE A 1 124 ? 2.648 -15.369 -6.100 1.00 92.56 124 ILE A O 1
ATOM 1000 N N . ASP A 1 125 ? 2.591 -13.840 -7.749 1.00 91.38 125 ASP A N 1
ATOM 1001 C CA . ASP A 1 125 ? 3.400 -14.625 -8.681 1.00 91.38 125 ASP A CA 1
ATOM 1002 C C . ASP A 1 125 ? 4.813 -14.842 -8.113 1.00 91.38 125 ASP A C 1
ATOM 1004 O O . ASP A 1 125 ? 5.414 -13.914 -7.560 1.00 91.38 125 ASP A O 1
ATOM 1008 N N . SER A 1 126 ? 5.369 -16.048 -8.284 1.00 90.62 126 SER A N 1
ATOM 1009 C CA . SER A 1 126 ? 6.725 -16.367 -7.823 1.00 90.62 126 SER A CA 1
ATOM 1010 C C . SER A 1 126 ? 7.769 -15.426 -8.418 1.00 90.62 126 SER A C 1
ATOM 1012 O O . SER A 1 126 ? 8.796 -15.188 -7.794 1.00 90.62 126 SER A O 1
ATOM 1014 N N . TRP A 1 127 ? 7.483 -14.818 -9.575 1.00 92.69 127 TRP A N 1
ATOM 1015 C CA . TRP A 1 127 ? 8.334 -13.823 -10.227 1.00 92.69 127 TRP A CA 1
ATOM 1016 C C . TRP A 1 127 ? 8.646 -12.614 -9.344 1.00 92.69 127 TRP A C 1
ATOM 1018 O O . TRP A 1 127 ? 9.675 -11.975 -9.544 1.00 92.69 127 TRP A O 1
ATOM 1028 N N . PHE A 1 128 ? 7.778 -12.295 -8.383 1.00 94.31 128 PHE A N 1
ATOM 1029 C CA . PHE A 1 128 ? 7.940 -11.170 -7.460 1.00 94.31 128 PHE A CA 1
ATOM 1030 C C . PHE A 1 128 ? 8.529 -11.579 -6.101 1.00 94.31 128 PHE A C 1
ATOM 1032 O O . PHE A 1 128 ? 8.588 -10.763 -5.182 1.00 94.31 128 PHE A O 1
ATOM 1039 N N . ILE A 1 129 ? 8.974 -12.828 -5.960 1.00 89.56 129 ILE A N 1
ATOM 1040 C CA . ILE A 1 129 ? 9.511 -13.394 -4.718 1.00 89.56 129 ILE A CA 1
ATOM 1041 C C . ILE A 1 129 ? 10.975 -13.810 -4.956 1.00 89.56 129 ILE A C 1
ATOM 1043 O O . ILE A 1 129 ? 11.316 -14.234 -6.058 1.00 89.56 129 ILE A O 1
ATOM 1047 N N . PRO A 1 130 ? 11.890 -13.688 -3.978 1.00 88.69 130 PRO A N 1
ATOM 1048 C CA . PRO A 1 130 ? 13.241 -14.233 -4.108 1.00 88.69 130 PRO A CA 1
ATOM 1049 C C . PRO A 1 130 ? 13.273 -15.751 -4.373 1.00 88.69 130 PRO A C 1
ATOM 1051 O O . PRO A 1 130 ? 12.434 -16.481 -3.847 1.00 88.69 130 PRO A O 1
ATOM 1054 N N . PRO A 1 131 ? 14.257 -16.257 -5.142 1.00 91.88 131 PRO A N 1
ATOM 1055 C CA . PRO A 1 131 ? 15.303 -15.504 -5.849 1.00 91.88 131 PRO A CA 1
ATOM 1056 C C . PRO A 1 131 ? 14.816 -14.900 -7.178 1.00 91.88 131 PRO A C 1
ATOM 1058 O O . PRO A 1 131 ? 15.522 -14.124 -7.813 1.00 91.88 131 PRO A O 1
ATOM 1061 N N . ASP A 1 132 ? 13.610 -15.265 -7.603 1.00 94.00 132 ASP A N 1
ATOM 1062 C CA . ASP A 1 132 ? 13.043 -14.975 -8.914 1.00 94.00 132 ASP A CA 1
ATOM 1063 C C . ASP A 1 132 ? 12.911 -13.474 -9.202 1.00 94.00 132 ASP A C 1
ATOM 1065 O O . ASP A 1 132 ? 13.114 -13.059 -10.345 1.00 94.00 132 ASP A O 1
ATOM 1069 N N . VAL A 1 133 ? 12.653 -12.657 -8.180 1.00 94.31 133 VAL A N 1
ATOM 1070 C CA . VAL A 1 133 ? 12.586 -11.192 -8.301 1.00 94.31 133 VAL A CA 1
ATOM 1071 C C . VAL A 1 133 ? 13.888 -10.574 -8.834 1.00 94.31 133 VAL A C 1
ATOM 1073 O O . VAL A 1 133 ? 13.840 -9.560 -9.525 1.00 94.31 133 VAL A O 1
ATOM 1076 N N . CYS A 1 134 ? 15.047 -11.217 -8.645 1.00 94.94 134 CYS A N 1
ATOM 1077 C CA . CYS A 1 134 ? 16.339 -10.731 -9.150 1.00 94.94 134 CYS A CA 1
ATOM 1078 C C . CYS A 1 134 ? 16.492 -10.790 -10.675 1.00 94.94 134 CYS A C 1
ATOM 1080 O O . CYS A 1 134 ? 17.490 -10.324 -11.223 1.00 94.94 134 CYS A O 1
ATOM 1082 N N . ARG A 1 135 ? 15.507 -11.341 -11.393 1.00 96.12 135 ARG A N 1
ATOM 1083 C CA . ARG A 1 135 ? 15.501 -11.345 -12.862 1.00 96.12 135 ARG A CA 1
ATOM 1084 C C . ARG A 1 135 ? 15.339 -9.946 -13.462 1.00 96.12 135 ARG A C 1
ATOM 1086 O O . ARG A 1 135 ? 15.794 -9.714 -14.585 1.00 96.12 135 ARG A O 1
ATOM 1093 N N . PHE A 1 136 ? 14.645 -9.045 -12.762 1.00 97.38 136 PHE A N 1
ATOM 1094 C CA . PHE A 1 136 ? 14.364 -7.703 -13.262 1.00 97.38 136 PHE A CA 1
ATOM 1095 C C . PHE A 1 136 ? 15.647 -6.875 -13.194 1.00 97.38 136 PHE A C 1
ATOM 1097 O O . PHE A 1 136 ? 16.233 -6.722 -12.131 1.00 97.38 136 PHE A O 1
ATOM 1104 N N . GLN A 1 137 ? 16.103 -6.348 -14.328 1.00 96.88 137 GLN A N 1
ATOM 1105 C CA . GLN A 1 137 ? 17.397 -5.660 -14.421 1.00 96.88 137 GLN A CA 1
ATOM 1106 C C . GLN A 1 137 ? 17.313 -4.192 -14.003 1.00 96.88 137 GLN A C 1
ATOM 1108 O O . GLN A 1 137 ? 18.320 -3.573 -13.676 1.00 96.88 137 GLN A O 1
ATOM 1113 N N . THR A 1 138 ? 16.115 -3.607 -14.049 1.00 96.94 138 THR A N 1
ATOM 1114 C CA . THR A 1 138 ? 15.883 -2.215 -13.664 1.00 96.94 138 THR A CA 1
ATOM 1115 C C . THR A 1 138 ? 14.610 -2.087 -12.839 1.00 96.94 138 THR A C 1
ATOM 1117 O O . THR A 1 138 ? 13.667 -2.864 -13.005 1.00 96.94 138 THR A O 1
ATOM 1120 N N . GLU A 1 139 ? 14.548 -1.046 -12.010 1.00 96.50 139 GLU A N 1
ATOM 1121 C CA . GLU A 1 139 ? 13.348 -0.708 -11.240 1.00 96.50 139 GLU A CA 1
ATOM 1122 C C . GLU A 1 139 ? 12.123 -0.548 -12.152 1.00 96.50 139 GLU A C 1
ATOM 1124 O O . GLU A 1 139 ? 11.055 -1.077 -11.862 1.00 96.50 139 GLU A O 1
ATOM 1129 N N . GLY A 1 140 ? 12.296 0.103 -13.308 1.00 96.75 140 GLY A N 1
ATOM 1130 C CA . GLY A 1 140 ? 11.224 0.285 -14.285 1.00 96.75 140 GLY A CA 1
ATOM 1131 C C . GLY A 1 140 ? 10.701 -1.030 -14.873 1.00 96.75 140 GLY A C 1
ATOM 1132 O O . GLY A 1 140 ? 9.504 -1.143 -15.127 1.00 96.75 140 GLY A O 1
ATOM 1133 N N . GLN A 1 141 ? 11.556 -2.045 -15.056 1.00 97.19 141 GLN A N 1
ATOM 1134 C CA . GLN A 1 141 ? 11.109 -3.375 -15.494 1.00 97.19 141 GLN A CA 1
ATOM 1135 C C . GLN A 1 141 ? 10.259 -4.063 -14.425 1.00 97.19 141 GLN A C 1
ATOM 1137 O O . GLN A 1 141 ? 9.210 -4.624 -14.752 1.00 97.19 141 GLN A O 1
ATOM 1142 N N . LEU A 1 142 ? 10.681 -3.994 -13.160 1.00 97.88 142 LEU A N 1
ATOM 1143 C CA . LEU A 1 142 ? 9.905 -4.527 -12.043 1.00 97.88 142 LEU A CA 1
ATOM 1144 C C . LEU A 1 142 ? 8.566 -3.781 -11.906 1.00 97.88 142 LEU A C 1
ATOM 1146 O O . LEU A 1 142 ? 7.516 -4.423 -11.869 1.00 97.88 142 LEU A O 1
ATOM 1150 N N . ALA A 1 143 ? 8.588 -2.444 -11.912 1.00 97.44 143 ALA A N 1
ATOM 1151 C CA . ALA A 1 143 ? 7.402 -1.596 -11.783 1.00 97.44 143 ALA A CA 1
ATOM 1152 C C . ALA A 1 143 ? 6.387 -1.876 -12.899 1.00 97.44 143 ALA A C 1
ATOM 1154 O O . ALA A 1 143 ? 5.209 -2.109 -12.634 1.00 97.44 143 ALA A O 1
ATOM 1155 N N . ASN A 1 144 ? 6.850 -1.942 -14.150 1.00 96.19 144 ASN A N 1
ATOM 1156 C CA . ASN A 1 144 ? 5.998 -2.263 -15.292 1.00 96.19 144 ASN A CA 1
ATOM 1157 C C . ASN A 1 144 ? 5.379 -3.664 -15.190 1.00 96.19 144 ASN A C 1
ATOM 1159 O O . ASN A 1 144 ? 4.242 -3.864 -15.609 1.00 96.19 144 ASN A O 1
ATOM 1163 N N . SER A 1 145 ? 6.107 -4.623 -14.616 1.00 96.50 145 SER A N 1
ATOM 1164 C CA . SER A 1 145 ? 5.633 -6.004 -14.483 1.00 96.50 145 SER A CA 1
ATOM 1165 C C . SER A 1 145 ? 4.598 -6.162 -13.368 1.00 96.50 145 SER A C 1
ATOM 1167 O O . SER A 1 145 ? 3.617 -6.883 -13.546 1.00 96.50 145 SER A O 1
ATOM 1169 N N . ILE A 1 146 ? 4.776 -5.481 -12.231 1.00 96.81 146 ILE A N 1
ATOM 1170 C CA . ILE A 1 146 ? 3.865 -5.607 -11.083 1.00 96.81 146 ILE A CA 1
ATOM 1171 C C . ILE A 1 146 ? 2.617 -4.725 -11.197 1.00 96.81 146 ILE A C 1
ATOM 1173 O O . ILE A 1 146 ? 1.591 -5.047 -10.601 1.00 96.81 146 ILE A O 1
ATOM 1177 N N . LEU A 1 147 ? 2.661 -3.641 -11.980 1.00 95.62 147 LEU A N 1
ATOM 1178 C CA . LEU A 1 147 ? 1.582 -2.651 -12.052 1.00 95.62 147 LEU A CA 1
ATOM 1179 C C . LEU A 1 147 ? 0.209 -3.266 -12.375 1.00 95.62 147 LEU A C 1
ATOM 1181 O O . LEU A 1 147 ? -0.796 -2.912 -11.757 1.00 95.62 147 LEU A O 1
ATOM 1185 N N . ALA A 1 148 ? 0.153 -4.206 -13.320 1.00 95.06 148 ALA A N 1
ATOM 1186 C CA . ALA A 1 148 ? -1.100 -4.866 -13.686 1.00 95.06 148 ALA A CA 1
ATOM 1187 C C . ALA A 1 148 ? -1.683 -5.680 -12.518 1.00 95.06 148 ALA A C 1
ATOM 1189 O O . ALA A 1 148 ? -2.876 -5.579 -12.234 1.00 95.06 148 ALA A O 1
ATOM 1190 N N . PHE A 1 149 ? -0.837 -6.433 -11.808 1.00 97.19 149 PHE A N 1
ATOM 1191 C CA . PHE A 1 149 ? -1.237 -7.182 -10.616 1.00 97.19 149 PHE A CA 1
ATOM 1192 C C . PHE A 1 149 ? -1.663 -6.242 -9.483 1.00 97.19 149 PHE A C 1
ATOM 1194 O O . PHE A 1 149 ? -2.681 -6.468 -8.833 1.00 97.19 149 PHE A O 1
ATOM 1201 N N . HIS A 1 150 ? -0.946 -5.132 -9.306 1.00 97.69 150 HIS A N 1
ATOM 1202 C CA . HIS A 1 150 ? -1.289 -4.122 -8.318 1.00 97.69 150 HIS A CA 1
ATOM 1203 C C . HIS A 1 150 ? -2.678 -3.524 -8.540 1.00 97.69 150 HIS A C 1
ATOM 1205 O O . HIS A 1 150 ? -3.508 -3.497 -7.629 1.00 97.69 150 HIS A O 1
ATOM 1211 N N . ASN A 1 151 ? -2.963 -3.112 -9.774 1.00 97.19 151 ASN A N 1
ATOM 1212 C CA . ASN A 1 151 ? -4.267 -2.566 -10.136 1.00 97.19 151 ASN A CA 1
ATOM 1213 C C . ASN A 1 151 ? -5.366 -3.633 -10.040 1.00 97.19 151 ASN A C 1
ATOM 1215 O O . ASN A 1 151 ? -6.497 -3.325 -9.667 1.00 97.19 151 ASN A O 1
ATOM 1219 N N . PHE A 1 152 ? -5.047 -4.890 -10.355 1.00 98.19 152 PHE A N 1
ATOM 1220 C CA . PHE A 1 152 ? -5.974 -6.005 -10.197 1.00 98.19 152 PHE A CA 1
ATOM 1221 C C . PHE A 1 152 ? -6.407 -6.188 -8.735 1.00 98.19 152 PHE A C 1
ATOM 1223 O O . PHE A 1 152 ? -7.605 -6.332 -8.488 1.00 98.19 152 PHE A O 1
ATOM 1230 N N . VAL A 1 153 ? -5.483 -6.128 -7.768 1.00 98.56 153 VAL A N 1
ATOM 1231 C CA . VAL A 1 153 ? -5.818 -6.250 -6.337 1.00 98.56 153 VAL A CA 1
ATOM 1232 C C . VAL A 1 153 ? -6.743 -5.115 -5.887 1.00 98.56 153 VAL A C 1
ATOM 1234 O O . VAL A 1 153 ? -7.813 -5.395 -5.346 1.00 98.56 153 VAL A O 1
ATOM 1237 N N . HIS A 1 154 ? -6.395 -3.859 -6.191 1.00 98.62 154 HIS A N 1
ATOM 1238 C CA . HIS A 1 154 ? -7.231 -2.677 -5.909 1.00 98.62 154 HIS A CA 1
ATOM 1239 C C . HIS A 1 154 ? -8.661 -2.828 -6.446 1.00 98.62 154 HIS A C 1
ATOM 1241 O O . HIS A 1 154 ? -9.644 -2.744 -5.703 1.00 98.62 154 HIS A O 1
ATOM 1247 N N . ASN A 1 155 ? -8.779 -3.151 -7.736 1.00 98.56 155 ASN A N 1
ATOM 1248 C CA . ASN A 1 155 ? -10.069 -3.310 -8.405 1.00 98.56 155 ASN A CA 1
ATOM 1249 C C . ASN A 1 155 ? -10.883 -4.489 -7.859 1.00 98.56 155 ASN A C 1
ATOM 1251 O O . ASN A 1 155 ? -12.108 -4.398 -7.769 1.00 98.56 155 ASN A O 1
ATOM 1255 N N . THR A 1 156 ? -10.219 -5.586 -7.490 1.00 98.69 156 THR A N 1
ATOM 1256 C CA . THR A 1 156 ? -10.899 -6.797 -7.014 1.00 98.69 156 THR A CA 1
ATOM 1257 C C . THR A 1 156 ? -11.406 -6.642 -5.588 1.00 98.69 156 THR A C 1
ATOM 1259 O O . THR A 1 156 ? -12.475 -7.172 -5.293 1.00 98.69 156 THR A O 1
ATOM 1262 N N . VAL A 1 157 ? -10.700 -5.905 -4.719 1.00 98.81 157 VAL A N 1
ATOM 1263 C CA . VAL A 1 157 ? -11.209 -5.532 -3.385 1.00 98.81 157 VAL A CA 1
ATOM 1264 C C . VAL A 1 157 ? -12.416 -4.595 -3.514 1.00 98.81 157 VAL A C 1
ATOM 1266 O O . VAL A 1 157 ? -13.436 -4.783 -2.841 1.00 98.81 157 VAL A O 1
ATOM 1269 N N . GLY A 1 158 ? -12.335 -3.622 -4.426 1.00 98.69 158 GLY A N 1
ATOM 1270 C CA . GLY A 1 158 ? -13.449 -2.745 -4.777 1.00 98.69 158 GLY A CA 1
ATOM 1271 C C . GLY A 1 158 ? -13.849 -1.752 -3.681 1.00 98.69 158 GLY A C 1
ATOM 1272 O O . GLY A 1 158 ? -13.218 -1.642 -2.631 1.00 98.69 158 GLY A O 1
ATOM 1273 N N . GLY A 1 159 ? -14.923 -1.001 -3.936 1.00 98.44 159 GLY A N 1
ATOM 1274 C CA . GLY A 1 159 ? -15.300 0.127 -3.077 1.00 98.44 159 GLY A CA 1
ATOM 1275 C C . GLY A 1 159 ? -14.290 1.258 -3.231 1.00 98.44 159 GLY A C 1
ATOM 1276 O O . GLY A 1 159 ? -13.808 1.499 -4.343 1.00 98.44 159 GLY A O 1
ATOM 1277 N N . VAL A 1 160 ? -13.913 1.905 -2.129 1.00 98.56 160 VAL A N 1
ATOM 1278 C CA . VAL A 1 160 ? -12.889 2.959 -2.162 1.00 98.56 160 VAL A CA 1
ATOM 1279 C C . VAL A 1 160 ? -11.521 2.455 -2.655 1.00 98.56 160 VAL A C 1
ATOM 1281 O O . VAL A 1 160 ? -10.788 3.203 -3.290 1.00 98.56 160 VAL A O 1
ATOM 1284 N N . MET A 1 161 ? -11.206 1.162 -2.494 1.00 98.69 161 MET A N 1
ATOM 1285 C CA . MET A 1 161 ? -9.969 0.565 -3.031 1.00 98.69 161 MET A CA 1
ATOM 1286 C C . MET A 1 161 ? -9.908 0.541 -4.567 1.00 98.69 161 MET A C 1
ATOM 1288 O O . MET A 1 161 ? -8.832 0.402 -5.125 1.00 98.69 161 MET A O 1
ATOM 1292 N N . SER A 1 162 ? -11.032 0.708 -5.273 1.00 98.44 162 SER A N 1
ATOM 1293 C CA . SER A 1 162 ? -11.052 0.806 -6.749 1.00 98.44 162 SER A CA 1
ATOM 1294 C C . SER A 1 162 ? -10.966 2.242 -7.279 1.00 98.44 162 SER A C 1
ATOM 1296 O O . SER A 1 162 ? -11.182 2.488 -8.465 1.00 98.44 162 SER A O 1
ATOM 1298 N N . GLN A 1 163 ? -10.699 3.207 -6.401 1.00 97.56 163 GLN A N 1
ATOM 1299 C CA . GLN A 1 163 ? -10.708 4.637 -6.694 1.00 97.56 163 GLN A CA 1
ATOM 1300 C C . GLN A 1 163 ? -9.371 5.272 -6.290 1.00 97.56 163 GLN A C 1
ATOM 1302 O O . GLN A 1 163 ? -8.605 4.714 -5.512 1.00 97.56 163 GLN A O 1
ATOM 1307 N N . PHE A 1 164 ? -9.090 6.483 -6.775 1.00 96.88 164 PHE A N 1
ATOM 1308 C CA . PHE A 1 164 ? -7.859 7.207 -6.425 1.00 96.88 164 PHE A CA 1
ATOM 1309 C C . PHE A 1 164 ? -7.814 7.737 -4.990 1.00 96.88 164 PHE A C 1
ATOM 1311 O O . PHE A 1 164 ? -6.777 8.206 -4.543 1.00 96.88 164 PHE A O 1
ATOM 1318 N N . ASN A 1 165 ? -8.910 7.636 -4.250 1.00 97.50 165 ASN A N 1
ATOM 1319 C CA . ASN A 1 165 ? -8.978 7.902 -2.817 1.00 97.50 165 ASN A CA 1
ATOM 1320 C C . ASN A 1 165 ? -8.819 6.609 -1.985 1.00 97.50 165 ASN A C 1
ATOM 1322 O O . ASN A 1 165 ? -9.133 6.612 -0.796 1.00 97.50 165 ASN A O 1
ATOM 1326 N N . SER A 1 166 ? -8.288 5.526 -2.572 1.00 98.50 166 SER A N 1
ATOM 1327 C CA . SER A 1 166 ? -8.007 4.248 -1.903 1.00 98.50 166 SER A CA 1
ATOM 1328 C C . SER A 1 166 ? -7.267 4.336 -0.560 1.00 98.50 166 SER A C 1
ATOM 1330 O O . SER A 1 166 ? -7.543 3.475 0.278 1.00 98.50 166 SER A O 1
ATOM 1332 N N . PRO A 1 167 ? -6.415 5.346 -0.259 1.00 98.75 167 PRO A N 1
ATOM 1333 C CA . PRO A 1 167 ? -5.834 5.465 1.077 1.00 98.75 167 PRO A CA 1
ATOM 1334 C C . PRO A 1 167 ? -6.857 5.702 2.199 1.00 98.75 167 PRO A C 1
ATOM 1336 O O . PRO A 1 167 ? -6.522 5.561 3.369 1.00 98.75 167 PRO A O 1
ATOM 1339 N N . ALA A 1 168 ? -8.116 6.012 1.874 1.00 98.75 168 ALA A N 1
ATOM 1340 C CA . ALA A 1 168 ? -9.203 6.072 2.848 1.00 98.75 168 ALA A CA 1
ATOM 1341 C C . ALA A 1 168 ? -9.645 4.689 3.379 1.00 98.75 168 ALA A C 1
ATOM 1343 O O . ALA A 1 168 ? -10.482 4.636 4.281 1.00 98.75 168 ALA A O 1
ATOM 1344 N N . ALA A 1 169 ? -9.109 3.577 2.856 1.00 98.81 169 ALA A N 1
ATOM 1345 C CA . ALA A 1 169 ? -9.281 2.237 3.419 1.00 98.81 169 ALA A CA 1
ATOM 1346 C C . ALA A 1 169 ? -8.075 1.819 4.265 1.00 98.81 169 ALA A C 1
ATOM 1348 O O . ALA A 1 169 ? -6.935 1.926 3.823 1.00 98.81 169 ALA A O 1
ATOM 1349 N N . ALA A 1 170 ? -8.312 1.228 5.440 1.00 98.81 170 ALA A N 1
ATOM 1350 C CA . ALA A 1 170 ? -7.216 0.794 6.310 1.00 98.81 170 ALA A CA 1
ATOM 1351 C C . ALA A 1 170 ? -6.313 -0.257 5.634 1.00 98.81 170 ALA A C 1
ATOM 1353 O O . ALA A 1 170 ? -5.095 -0.229 5.803 1.00 98.81 170 ALA A O 1
ATOM 1354 N N . ILE A 1 171 ? -6.892 -1.166 4.837 1.00 98.81 171 ILE A N 1
ATOM 1355 C CA . ILE A 1 171 ? -6.148 -2.225 4.133 1.00 98.81 171 ILE A CA 1
ATOM 1356 C C . ILE A 1 171 ? -5.202 -1.710 3.039 1.00 98.81 171 ILE A C 1
ATOM 1358 O O . ILE A 1 171 ? -4.291 -2.433 2.635 1.00 98.81 171 ILE A O 1
ATOM 1362 N N . PHE A 1 172 ? -5.372 -0.462 2.590 1.00 98.81 172 PHE A N 1
ATOM 1363 C CA . PHE A 1 172 ? -4.475 0.165 1.625 1.00 98.81 172 PHE A CA 1
ATOM 1364 C C . PHE A 1 172 ? -3.016 0.060 2.087 1.00 98.81 172 PHE A C 1
ATOM 1366 O O . PHE A 1 172 ? -2.143 -0.352 1.328 1.00 98.81 172 PHE A O 1
ATOM 1373 N N . TYR A 1 173 ? -2.742 0.345 3.358 1.00 98.81 173 TYR A N 1
ATOM 1374 C CA . TYR A 1 173 ? -1.367 0.408 3.845 1.00 98.81 173 TYR A CA 1
ATOM 1375 C C . TYR A 1 173 ? -0.682 -0.960 3.943 1.00 98.81 173 TYR A C 1
ATOM 1377 O O . TYR A 1 173 ? 0.413 -1.083 3.398 1.00 98.81 173 TYR A O 1
ATOM 1385 N N . PRO A 1 174 ? -1.288 -2.018 4.521 1.00 98.69 174 PRO A N 1
ATOM 1386 C CA . PRO A 1 174 ? -0.705 -3.359 4.448 1.00 98.69 174 PRO A CA 1
ATOM 1387 C C . PRO A 1 174 ? -0.552 -3.896 3.020 1.00 98.69 174 PRO A C 1
ATOM 1389 O O . PRO A 1 174 ? 0.401 -4.622 2.745 1.00 98.69 174 PRO A O 1
ATOM 1392 N N . TRP A 1 175 ? -1.447 -3.529 2.095 1.00 98.62 175 TRP A N 1
ATOM 1393 C CA . TRP A 1 175 ? -1.280 -3.863 0.679 1.00 98.62 175 TRP A CA 1
ATOM 1394 C C . TRP A 1 175 ? -0.037 -3.184 0.080 1.00 98.62 175 TRP A C 1
ATOM 1396 O O . TRP A 1 175 ? 0.809 -3.838 -0.530 1.00 98.62 175 TRP A O 1
ATOM 1406 N N . HIS A 1 176 ? 0.135 -1.883 0.307 1.00 98.69 176 HIS A N 1
ATOM 1407 C CA . HIS A 1 176 ? 1.310 -1.157 -0.177 1.00 98.69 176 HIS A CA 1
ATOM 1408 C C . HIS A 1 176 ? 2.603 -1.535 0.562 1.00 98.69 176 HIS A C 1
ATOM 1410 O O . HIS A 1 176 ? 3.680 -1.452 -0.023 1.00 98.69 176 HIS A O 1
ATOM 1416 N N . ALA A 1 177 ? 2.515 -2.054 1.787 1.00 98.31 177 ALA A N 1
ATOM 1417 C CA . ALA A 1 177 ? 3.638 -2.674 2.485 1.00 98.31 177 ALA A CA 1
ATOM 1418 C C . ALA A 1 177 ? 4.105 -3.974 1.803 1.00 98.31 177 ALA A C 1
ATOM 1420 O O . ALA A 1 177 ? 5.301 -4.262 1.793 1.00 98.31 177 ALA A O 1
ATOM 1421 N N . THR A 1 178 ? 3.196 -4.731 1.177 1.00 97.56 178 THR A N 1
ATOM 1422 C CA . THR A 1 178 ? 3.542 -5.889 0.333 1.00 97.56 178 THR A CA 1
ATOM 1423 C C . THR A 1 178 ? 4.281 -5.460 -0.932 1.00 97.56 178 THR A C 1
ATOM 1425 O O . THR A 1 178 ? 5.302 -6.051 -1.280 1.00 97.56 178 THR A O 1
ATOM 1428 N N . ILE A 1 179 ? 3.816 -4.397 -1.594 1.00 97.94 179 ILE A N 1
ATOM 1429 C CA . ILE A 1 179 ? 4.511 -3.810 -2.751 1.00 97.94 179 ILE A CA 1
ATOM 1430 C C . ILE A 1 179 ? 5.914 -3.330 -2.366 1.00 97.94 179 ILE A C 1
ATOM 1432 O O . ILE A 1 179 ? 6.884 -3.606 -3.074 1.00 97.94 179 ILE A O 1
ATOM 1436 N N . ASP A 1 180 ? 6.028 -2.656 -1.224 1.00 97.62 180 ASP A N 1
ATOM 1437 C CA . ASP A 1 180 ? 7.299 -2.171 -0.700 1.00 97.62 180 ASP A CA 1
ATOM 1438 C C . ASP A 1 180 ? 8.270 -3.311 -0.353 1.00 97.62 180 ASP A C 1
ATOM 1440 O O . ASP A 1 180 ? 9.466 -3.221 -0.632 1.00 97.62 180 ASP A 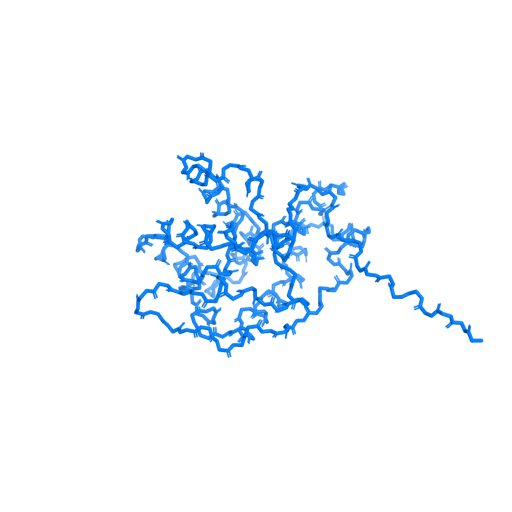O 1
ATOM 1444 N N . LEU A 1 181 ? 7.753 -4.414 0.198 1.00 95.81 181 LEU A N 1
ATOM 1445 C CA . LEU A 1 181 ? 8.529 -5.615 0.499 1.00 95.81 181 LEU A CA 1
ATOM 1446 C C . LEU A 1 181 ? 9.096 -6.265 -0.771 1.00 95.81 181 LEU A C 1
ATOM 1448 O O . LEU A 1 181 ? 10.273 -6.618 -0.797 1.00 95.81 181 LEU A O 1
ATOM 1452 N N . ILE A 1 182 ? 8.297 -6.374 -1.837 1.00 96.19 182 ILE A N 1
ATOM 1453 C CA . ILE A 1 182 ? 8.762 -6.878 -3.141 1.00 96.19 182 ILE A CA 1
ATOM 1454 C C . ILE A 1 182 ? 9.891 -5.995 -3.682 1.00 96.19 182 ILE A C 1
ATOM 1456 O O . ILE A 1 182 ? 10.920 -6.508 -4.126 1.00 96.19 182 ILE A O 1
ATOM 1460 N N . TYR A 1 183 ? 9.733 -4.671 -3.606 1.00 97.06 183 TYR A N 1
ATOM 1461 C CA . TYR A 1 183 ? 10.763 -3.737 -4.056 1.00 97.06 183 TYR A CA 1
ATOM 1462 C C . TYR A 1 183 ? 12.048 -3.846 -3.234 1.00 97.06 183 TYR A C 1
ATOM 1464 O O . TYR A 1 183 ? 13.134 -3.907 -3.803 1.00 97.06 183 TYR A O 1
ATOM 1472 N N . SER A 1 184 ? 11.955 -3.937 -1.907 1.00 95.94 184 SER A N 1
ATOM 1473 C CA . SER A 1 184 ? 13.137 -4.133 -1.065 1.00 95.94 184 SER A CA 1
ATOM 1474 C C . SER A 1 184 ? 13.825 -5.474 -1.302 1.00 95.94 184 SER A C 1
ATOM 1476 O O . SER A 1 184 ? 15.049 -5.517 -1.271 1.00 95.94 184 SER A O 1
ATOM 1478 N N . ASN A 1 185 ? 13.081 -6.547 -1.576 1.00 94.06 185 ASN A N 1
ATOM 1479 C CA . ASN A 1 185 ? 13.672 -7.827 -1.968 1.00 94.06 185 ASN A CA 1
ATOM 1480 C C . ASN A 1 185 ? 14.435 -7.706 -3.302 1.00 94.06 185 ASN A C 1
ATOM 1482 O O . ASN A 1 185 ? 15.529 -8.246 -3.425 1.00 94.06 185 ASN A O 1
ATOM 1486 N N . TRP A 1 186 ? 13.900 -6.963 -4.278 1.00 96.00 186 TRP A N 1
ATOM 1487 C CA . TRP A 1 186 ? 14.601 -6.675 -5.535 1.00 96.00 186 TRP A CA 1
ATOM 1488 C C . TRP A 1 186 ? 15.880 -5.853 -5.333 1.00 96.00 186 TRP A C 1
ATO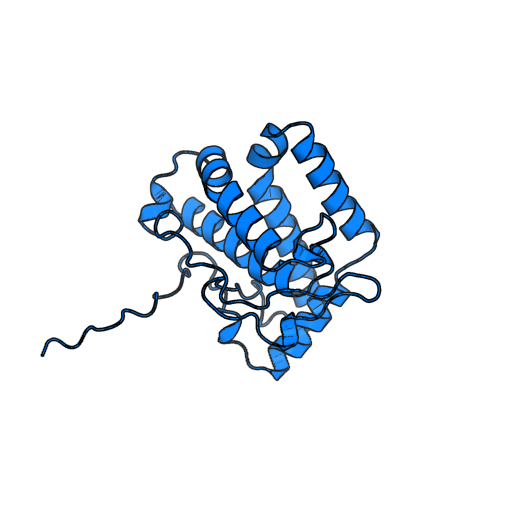M 1490 O O . TRP A 1 186 ? 16.886 -6.123 -5.973 1.00 96.00 186 TRP A O 1
ATOM 1500 N N . GLN A 1 187 ? 15.874 -4.884 -4.415 1.00 95.44 187 GLN A N 1
ATOM 1501 C CA . GLN A 1 187 ? 17.058 -4.072 -4.096 1.00 95.44 187 GLN A CA 1
ATOM 1502 C C . GLN A 1 187 ? 18.185 -4.845 -3.390 1.00 95.44 187 GLN A C 1
ATOM 1504 O O . GLN A 1 187 ? 19.254 -4.279 -3.169 1.00 95.44 187 GLN A O 1
ATOM 1509 N N . GLN A 1 188 ? 17.931 -6.086 -2.964 1.00 92.25 188 GLN A N 1
ATOM 1510 C CA . GLN A 1 188 ? 18.942 -6.975 -2.379 1.00 92.25 188 GLN A CA 1
ATOM 1511 C C . GLN A 1 188 ? 19.581 -7.920 -3.394 1.00 92.25 188 GLN A C 1
ATOM 1513 O O . GLN A 1 188 ? 20.506 -8.657 -3.046 1.00 92.25 188 GLN A O 1
ATOM 1518 N N . CYS A 1 189 ? 19.082 -7.898 -4.625 1.00 91.19 189 CYS A N 1
ATOM 1519 C CA . CYS A 1 189 ? 19.832 -8.325 -5.787 1.00 91.19 189 CYS A CA 1
ATOM 1520 C C . CYS A 1 189 ? 20.933 -7.269 -6.062 1.00 91.19 189 CYS A C 1
ATOM 1522 O O . CYS A 1 189 ? 21.987 -7.675 -6.584 1.00 91.19 189 CYS A O 1
#

Radius of gyration: 16.28 Å; chains: 1; bounding box: 38×59×39 Å

pLDDT: mean 91.99, std 15.16, range [29.09, 98.81]

Sequence (189 aa):
MATRIILRVETINMSLNRLNLSSVPPSDRQQLANLCLQFVTEGFLQEHENWHRRALADPGVHIREFFSFHRQMIQNLESFLNANGAGAYVPIPYWDPAERIPAEFTIVLSGFDPLRNPGPIAQIDSWFIPPDVCRFQTEGQLANSILAFHNFVHNTVGGVMSQFNSPAAAIFYPWHATIDLIYSNWQQC